Protein AF-A0A7C7R6S4-F1 (afdb_monomer)

Mean predicted aligned error: 15.28 Å

Radius of gyration: 26.2 Å; Cα contacts (8 Å, |Δi|>4): 158; chains: 1; bounding box: 55×68×72 Å

Solvent-accessible surface area (backbone atoms only — not comparable to full-atom values): 14791 Å² total; per-residue (Å²): 141,80,84,77,81,76,76,80,69,80,67,73,74,67,88,36,22,59,56,68,65,43,94,89,64,41,66,62,35,53,67,53,16,46,51,53,32,33,47,76,66,69,71,49,54,74,73,68,38,52,56,69,30,62,51,50,72,96,64,84,35,58,58,56,91,85,36,78,78,65,75,63,71,44,53,89,38,76,90,40,44,70,57,51,55,51,52,52,50,50,50,51,49,43,36,56,72,74,68,58,59,83,74,71,57,82,85,50,59,64,79,79,80,59,73,98,59,69,63,82,75,29,54,66,62,48,52,62,76,34,57,90,78,50,62,50,87,77,57,47,67,73,64,46,67,71,57,52,50,64,68,57,24,47,54,45,27,62,62,32,47,65,63,76,72,46,56,97,86,57,90,67,80,80,72,82,64,64,84,72,73,76,74,76,74,74,75,75,77,94,76,76,84,77,78,83,78,84,93,84,80,78,95,83,78,86,83,84,84,84,80,84,82,79,89,83,88,86,83,91,85,132

Sequence (222 aa):
MSSGNRRRREAAAPQRPVHVCSRCHGPDWWVRSIAGALYLQGKLTPEQAAFFAPRKPAAELYDLRVDPHEVHNVADDPKYAGVEARLLAELDNWRKRVIDDRGVSDDFPVVGVFPPACPPPTVDARVEADAGKCDFNKYGWPAWYPTRTLEEWKKARALWQPYAFRGPAENMPRPSIAHSRRRKRSTPDSLTQAAPTPPGASESNRIRIGVRRQSTRAPDGR

Secondary structure (DSSP, 8-state):
-----------PPP---SS---TTSSTTSHHHHHHHHHHHTT-S-HHHHHTT-SS--S-----TTT-TT--S--TT-GGGHHHHHHHHHHHHHHHHHTS------TTSS-TTTS-SSPPSS-HHHHHHHTTTTS-HHHH-----SS-S-HHHHHHHHHHHHHHHT--TT---PPP-------PPPPPPPS--PPPPPPS---S-------------------

Structure (mmCIF, N/CA/C/O backbone):
data_AF-A0A7C7R6S4-F1
#
_entry.id   AF-A0A7C7R6S4-F1
#
loop_
_atom_site.group_PDB
_atom_site.id
_atom_site.type_symbol
_atom_site.label_atom_id
_atom_site.label_alt_id
_atom_site.label_comp_id
_atom_site.label_asym_id
_atom_site.label_entity_id
_atom_site.label_seq_id
_atom_site.pdbx_PDB_ins_code
_atom_site.Cartn_x
_atom_site.Cartn_y
_atom_site.Cartn_z
_atom_site.occupancy
_atom_site.B_iso_or_equiv
_atom_site.auth_seq_id
_atom_site.auth_comp_id
_atom_site.auth_asym_id
_atom_site.auth_atom_id
_atom_site.pdbx_PDB_model_num
ATOM 1 N N . MET A 1 1 ? 9.017 6.506 47.579 1.00 34.03 1 MET A N 1
ATOM 2 C CA . MET A 1 1 ? 7.811 6.380 46.733 1.00 34.03 1 MET A CA 1
ATOM 3 C C . MET A 1 1 ? 7.885 7.436 45.645 1.00 34.03 1 MET A C 1
ATOM 5 O O . MET A 1 1 ? 7.659 8.599 45.929 1.00 34.03 1 MET A O 1
ATOM 9 N N . SER A 1 2 ? 8.281 7.064 44.431 1.00 27.03 2 SER A N 1
ATOM 10 C CA . SER A 1 2 ? 8.156 7.948 43.271 1.00 27.03 2 SER A CA 1
ATOM 11 C C . SER A 1 2 ? 7.801 7.069 42.081 1.00 27.03 2 SER A C 1
ATOM 13 O O . SER A 1 2 ? 8.665 6.521 41.400 1.00 27.03 2 SER A O 1
ATOM 15 N N . SER A 1 3 ? 6.500 6.814 41.929 1.00 30.47 3 SER A N 1
ATOM 16 C CA . SER A 1 3 ? 5.947 6.109 40.776 1.00 30.47 3 SER A CA 1
ATOM 17 C C . SER A 1 3 ? 6.074 7.028 39.569 1.00 30.47 3 SER A C 1
ATOM 19 O O . SER A 1 3 ? 5.208 7.860 39.304 1.00 30.47 3 SER A O 1
ATOM 21 N N . 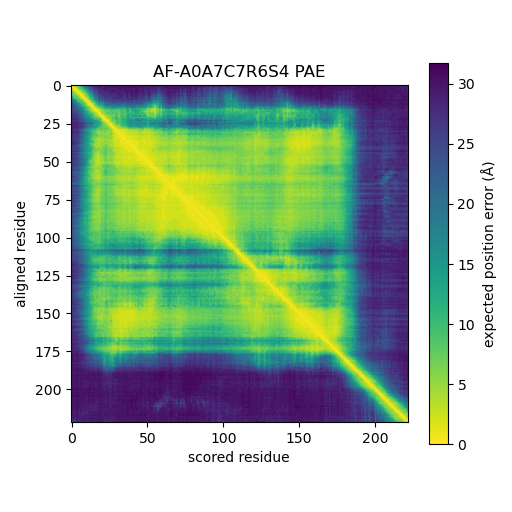GLY A 1 4 ? 7.193 6.899 38.857 1.00 27.58 4 GLY A N 1
ATOM 22 C CA . GLY A 1 4 ? 7.398 7.519 37.557 1.0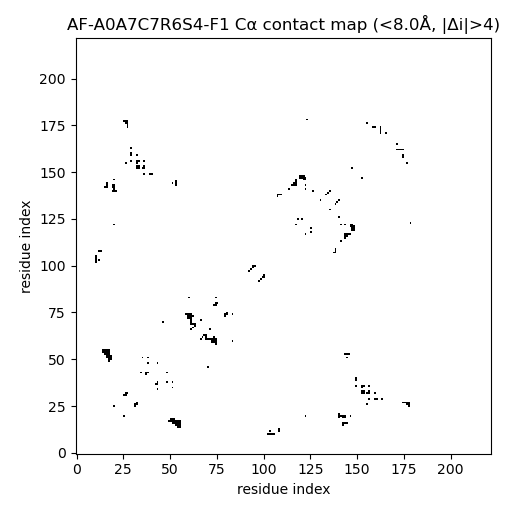0 27.58 4 GLY A CA 1
ATOM 23 C C . GLY A 1 4 ? 6.338 7.008 36.590 1.00 27.58 4 GLY A C 1
ATOM 24 O O . GLY A 1 4 ? 6.419 5.885 36.093 1.00 27.58 4 GLY A O 1
ATOM 25 N N . ASN A 1 5 ? 5.326 7.837 36.362 1.00 29.64 5 ASN A N 1
ATOM 26 C CA . ASN A 1 5 ? 4.225 7.612 35.443 1.00 29.64 5 ASN A CA 1
ATOM 27 C C . ASN A 1 5 ? 4.772 7.588 34.003 1.00 29.64 5 ASN A C 1
ATOM 29 O O . ASN A 1 5 ? 4.749 8.594 33.291 1.00 29.64 5 ASN A O 1
ATOM 33 N N . ARG A 1 6 ? 5.325 6.441 33.581 1.00 30.28 6 ARG A N 1
ATOM 34 C CA . ARG A 1 6 ? 5.639 6.158 32.178 1.00 30.28 6 ARG A CA 1
ATOM 35 C C . ARG A 1 6 ? 4.308 6.050 31.445 1.00 30.28 6 ARG A C 1
ATOM 37 O O . ARG A 1 6 ? 3.742 4.967 31.320 1.00 30.28 6 ARG A O 1
ATOM 44 N N . ARG A 1 7 ? 3.800 7.192 30.973 1.00 30.75 7 ARG A N 1
ATOM 45 C CA . ARG A 1 7 ? 2.746 7.228 29.959 1.00 30.75 7 ARG A CA 1
ATOM 46 C C . ARG A 1 7 ? 3.262 6.401 28.785 1.00 30.75 7 ARG A C 1
ATOM 48 O O . ARG A 1 7 ? 4.138 6.862 28.058 1.00 30.75 7 ARG A O 1
ATOM 55 N N . ARG A 1 8 ? 2.762 5.170 28.642 1.00 33.75 8 ARG A N 1
ATOM 56 C CA . ARG A 1 8 ? 2.868 4.388 27.410 1.00 33.75 8 ARG A CA 1
ATOM 57 C C . ARG A 1 8 ? 2.193 5.227 26.331 1.00 33.75 8 ARG A C 1
ATOM 59 O O . ARG A 1 8 ? 0.974 5.215 26.213 1.00 33.75 8 ARG A O 1
ATOM 66 N N . ARG A 1 9 ? 2.974 6.035 25.619 1.00 31.36 9 ARG A N 1
ATOM 67 C CA . ARG A 1 9 ? 2.542 6.569 24.335 1.00 31.36 9 ARG A CA 1
ATOM 68 C C . ARG A 1 9 ? 2.607 5.379 23.395 1.00 31.36 9 ARG A C 1
ATOM 70 O O . ARG A 1 9 ? 3.660 4.764 23.268 1.00 31.36 9 ARG A O 1
ATOM 77 N N . GLU A 1 10 ? 1.463 4.997 22.849 1.00 31.22 10 GLU A N 1
ATOM 78 C CA . GLU A 1 10 ? 1.396 4.094 21.710 1.00 31.22 10 GLU A CA 1
ATOM 79 C C . GLU A 1 10 ? 2.336 4.665 20.647 1.00 31.22 10 GLU A C 1
ATOM 81 O O . GLU A 1 10 ? 2.091 5.749 20.116 1.00 31.22 10 GLU A O 1
ATOM 86 N N . ALA A 1 11 ? 3.480 4.017 20.432 1.00 31.44 11 ALA A N 1
ATOM 87 C CA . ALA A 1 11 ? 4.385 4.409 19.370 1.00 31.44 11 ALA A CA 1
ATOM 88 C C . ALA A 1 11 ? 3.623 4.185 18.062 1.00 31.44 11 ALA A C 1
ATOM 90 O O . ALA A 1 11 ? 3.394 3.045 17.653 1.00 31.44 11 ALA A O 1
ATOM 91 N N . ALA A 1 12 ? 3.152 5.277 17.457 1.00 35.41 12 ALA A N 1
ATOM 92 C CA . ALA A 1 12 ? 2.559 5.244 16.135 1.00 35.41 12 ALA A CA 1
ATOM 93 C C . ALA A 1 12 ? 3.577 4.577 15.208 1.00 35.41 12 ALA A C 1
ATOM 95 O O . ALA A 1 12 ? 4.710 5.051 15.084 1.00 35.41 12 ALA A O 1
ATOM 96 N N . ALA A 1 13 ? 3.192 3.459 14.588 1.00 39.38 13 ALA A N 1
ATOM 97 C CA . ALA A 1 13 ? 4.003 2.863 13.540 1.00 39.38 13 ALA A CA 1
ATOM 98 C C . ALA A 1 13 ? 4.356 3.976 12.535 1.00 39.38 13 ALA A C 1
ATOM 100 O O . ALA A 1 13 ? 3.482 4.791 12.212 1.00 39.38 13 ALA A O 1
ATOM 101 N N . PRO A 1 14 ? 5.618 4.075 12.076 1.00 48.09 14 PRO A N 1
ATOM 102 C CA . PRO A 1 14 ? 6.015 5.154 11.181 1.00 48.09 14 PRO A CA 1
ATOM 103 C C . PRO A 1 14 ? 5.061 5.198 9.985 1.00 48.09 14 PRO A C 1
ATOM 105 O O . PRO A 1 14 ? 4.643 4.147 9.496 1.00 48.09 14 PRO A O 1
ATOM 108 N N . GLN A 1 15 ? 4.696 6.403 9.533 1.00 51.69 15 GLN A N 1
ATOM 109 C CA . GLN A 1 15 ? 3.836 6.586 8.362 1.00 51.69 15 GLN A CA 1
ATOM 110 C C . GLN A 1 15 ? 4.513 5.908 7.168 1.00 51.69 15 GLN A C 1
ATOM 112 O O . GLN A 1 15 ? 5.504 6.404 6.634 1.00 51.69 15 GLN A O 1
ATOM 117 N N . ARG A 1 16 ? 4.025 4.725 6.800 1.00 57.38 16 ARG A N 1
ATOM 118 C CA . ARG A 1 16 ? 4.570 3.916 5.711 1.00 57.38 16 ARG A CA 1
ATOM 119 C C . ARG A 1 16 ? 3.625 3.992 4.518 1.00 57.38 16 ARG A C 1
ATOM 121 O O . ARG A 1 16 ? 2.412 4.081 4.721 1.00 57.38 16 ARG A O 1
ATOM 128 N N . PRO A 1 17 ? 4.153 3.950 3.286 1.00 57.75 17 PRO A N 1
ATOM 129 C CA . PRO A 1 17 ? 3.314 3.781 2.113 1.00 57.75 17 PRO A CA 1
ATOM 130 C C . PRO A 1 17 ? 2.535 2.478 2.236 1.00 57.75 17 PRO A C 1
ATOM 132 O O . PRO A 1 17 ? 3.027 1.516 2.834 1.00 57.75 17 PRO A O 1
ATOM 135 N N . VAL A 1 18 ? 1.345 2.446 1.633 1.00 60.59 18 VAL A N 1
ATOM 136 C CA . VAL A 1 18 ? 0.502 1.238 1.575 1.00 60.59 18 VAL A CA 1
ATOM 137 C C . VAL A 1 18 ? 1.314 0.056 1.048 1.00 60.59 18 VAL A C 1
ATOM 139 O O . VAL A 1 18 ? 1.256 -1.048 1.585 1.00 60.59 18 VAL A O 1
ATOM 142 N N . HIS A 1 19 ? 2.165 0.319 0.057 1.00 64.38 19 HIS A N 1
ATOM 143 C CA . HIS A 1 19 ? 3.083 -0.661 -0.486 1.00 64.38 19 HIS A CA 1
ATOM 144 C C . HIS A 1 19 ? 4.550 -0.275 -0.255 1.00 64.38 19 HIS A C 1
ATOM 146 O O . HIS A 1 19 ? 5.075 0.675 -0.843 1.00 64.38 19 HIS A O 1
ATOM 152 N N . VAL A 1 20 ? 5.274 -1.099 0.502 1.00 60.81 20 VAL A N 1
ATOM 153 C CA . VAL A 1 20 ? 6.724 -0.957 0.708 1.00 60.81 20 VAL A CA 1
ATOM 154 C C . VAL A 1 20 ? 7.486 -1.724 -0.371 1.00 60.81 20 VAL A C 1
ATOM 156 O O . VAL A 1 20 ? 7.182 -2.875 -0.680 1.00 60.81 20 VAL A O 1
ATOM 159 N N . CYS A 1 21 ? 8.507 -1.104 -0.966 1.00 55.31 21 CYS A N 1
ATOM 160 C CA . CYS A 1 21 ? 9.425 -1.832 -1.835 1.00 55.31 21 CYS A CA 1
ATOM 161 C C . CYS A 1 21 ? 10.252 -2.816 -1.004 1.00 55.31 21 CYS A C 1
ATOM 163 O O . CYS A 1 21 ? 11.061 -2.391 -0.186 1.00 55.31 21 CYS A O 1
ATOM 165 N N . SER A 1 22 ? 10.066 -4.117 -1.223 1.00 58.59 22 SER A N 1
ATOM 166 C CA . SER A 1 22 ? 10.938 -5.150 -0.667 1.00 58.59 22 SER A CA 1
ATOM 167 C C . SER A 1 22 ? 11.701 -5.868 -1.778 1.00 58.59 22 SER A C 1
ATOM 169 O O . SER A 1 22 ? 11.282 -5.876 -2.940 1.00 58.59 22 SER A O 1
ATOM 171 N N . ARG A 1 23 ? 12.798 -6.530 -1.397 1.00 49.28 23 ARG A N 1
ATOM 172 C CA . ARG A 1 23 ? 13.663 -7.327 -2.283 1.00 49.28 23 ARG A CA 1
ATOM 173 C C . ARG A 1 23 ? 12.904 -8.404 -3.081 1.00 49.28 23 ARG A C 1
ATOM 175 O O . ARG A 1 23 ? 13.355 -8.786 -4.153 1.00 49.28 23 ARG A O 1
ATOM 182 N N . CYS A 1 24 ? 11.758 -8.878 -2.588 1.00 43.81 24 CYS A N 1
ATOM 183 C CA . CYS A 1 24 ? 10.947 -9.924 -3.227 1.00 43.81 24 CYS A CA 1
ATOM 184 C C . CYS A 1 24 ? 9.865 -9.379 -4.174 1.00 43.81 24 CYS A C 1
ATOM 186 O O . CYS A 1 24 ? 9.334 -10.125 -4.992 1.00 43.81 24 CYS A O 1
ATOM 188 N N . HIS A 1 25 ? 9.544 -8.087 -4.079 1.00 50.41 25 HIS A N 1
ATOM 189 C CA . HIS A 1 25 ? 8.447 -7.454 -4.816 1.00 50.41 25 HIS A CA 1
ATOM 190 C C . HIS A 1 25 ? 8.932 -6.323 -5.725 1.00 50.41 25 HIS A C 1
ATOM 192 O O . HIS A 1 25 ? 8.167 -5.414 -6.030 1.00 50.41 25 HIS A O 1
ATOM 198 N N . GLY A 1 26 ? 10.204 -6.345 -6.133 1.00 57.59 26 GLY A N 1
ATOM 199 C CA . GLY A 1 26 ? 10.832 -5.349 -7.001 1.00 57.59 26 GLY A CA 1
ATOM 200 C C . GLY A 1 26 ? 10.235 -5.275 -8.420 1.00 57.59 26 GLY A C 1
ATOM 201 O O . GLY A 1 26 ? 9.133 -5.763 -8.679 1.00 57.59 26 GLY A O 1
ATOM 202 N N . PRO A 1 27 ? 10.943 -4.665 -9.382 1.00 55.66 27 PRO A N 1
ATOM 203 C CA . PRO A 1 27 ? 10.471 -4.549 -10.761 1.00 55.66 27 PRO A CA 1
ATOM 204 C C . PRO A 1 27 ? 10.350 -5.909 -11.458 1.00 55.66 27 PRO A C 1
ATOM 206 O O . PRO A 1 27 ? 9.868 -5.971 -12.578 1.00 55.66 27 PRO A O 1
ATOM 209 N N . ASP A 1 28 ? 10.761 -7.002 -10.816 1.00 58.19 28 ASP A N 1
ATOM 210 C CA . ASP A 1 28 ? 10.551 -8.354 -11.314 1.00 58.19 28 ASP A CA 1
ATOM 211 C C . ASP A 1 28 ? 9.085 -8.801 -11.234 1.00 58.19 28 ASP A C 1
ATOM 213 O O . ASP A 1 28 ? 8.715 -9.867 -11.722 1.00 58.19 28 ASP A O 1
ATOM 217 N N . TRP A 1 29 ? 8.215 -8.026 -10.593 1.00 71.31 29 TRP A N 1
ATOM 218 C CA . TRP A 1 29 ? 6.787 -8.285 -10.627 1.00 71.31 29 TRP A CA 1
ATOM 219 C C . TRP A 1 29 ? 6.137 -7.456 -11.737 1.00 71.31 29 TRP A C 1
ATOM 221 O O . TRP A 1 29 ? 5.949 -6.250 -11.601 1.00 71.31 29 TRP A O 1
ATOM 231 N N . TRP A 1 30 ? 5.791 -8.117 -12.845 1.00 73.19 30 TRP A N 1
ATOM 232 C CA . TRP A 1 30 ? 5.242 -7.489 -14.054 1.00 73.19 30 TRP A CA 1
ATOM 233 C C . TRP A 1 30 ? 4.031 -6.587 -13.788 1.00 73.19 30 TRP A C 1
ATOM 235 O O . TRP A 1 30 ? 3.946 -5.491 -14.343 1.00 73.19 30 TRP A O 1
ATOM 245 N N . VAL A 1 31 ? 3.136 -7.002 -12.884 1.00 81.62 31 VAL A N 1
ATOM 246 C CA . VAL A 1 31 ? 1.974 -6.203 -12.466 1.00 81.62 31 VAL A CA 1
ATOM 247 C C . VAL A 1 31 ? 2.430 -4.873 -11.870 1.00 81.62 31 VAL A C 1
ATOM 249 O O . VAL A 1 31 ? 1.868 -3.837 -12.207 1.00 81.62 31 VAL A O 1
ATOM 252 N N . ARG A 1 32 ? 3.502 -4.863 -11.067 1.00 78.06 32 ARG A N 1
ATOM 253 C CA . ARG A 1 32 ? 4.072 -3.635 -10.493 1.00 78.06 32 ARG A CA 1
ATOM 254 C C . ARG A 1 32 ? 4.612 -2.702 -11.559 1.00 78.06 32 ARG A C 1
ATOM 256 O O . ARG A 1 32 ? 4.409 -1.498 -11.460 1.00 78.06 32 ARG A O 1
ATOM 263 N N . SER A 1 33 ? 5.294 -3.246 -12.565 1.00 80.81 33 SER A N 1
ATOM 264 C CA . SER A 1 33 ? 5.840 -2.450 -13.664 1.00 80.81 33 SER A CA 1
ATOM 265 C C . SER A 1 33 ? 4.745 -1.778 -14.477 1.00 80.81 33 SER A C 1
ATOM 267 O O . SER A 1 33 ? 4.858 -0.601 -14.814 1.00 80.81 33 SER A O 1
ATOM 269 N N . ILE A 1 34 ? 3.663 -2.505 -14.754 1.00 84.06 34 ILE A N 1
ATOM 270 C CA . ILE A 1 34 ? 2.514 -1.967 -15.478 1.00 84.06 34 ILE A CA 1
ATOM 271 C C . ILE A 1 34 ? 1.766 -0.952 -14.611 1.00 84.06 34 ILE A C 1
ATOM 273 O O . ILE A 1 34 ? 1.605 0.197 -15.020 1.00 84.06 34 ILE A O 1
ATOM 277 N N . ALA A 1 35 ? 1.341 -1.351 -13.415 1.00 86.75 35 ALA A N 1
ATOM 278 C CA . ALA A 1 35 ? 0.503 -0.534 -12.549 1.00 86.75 35 ALA A CA 1
ATOM 279 C C . ALA A 1 35 ? 1.251 0.694 -12.001 1.00 86.75 35 ALA A C 1
ATOM 281 O O . ALA A 1 35 ? 0.689 1.781 -11.987 1.00 86.75 35 ALA A O 1
ATOM 282 N N . GLY A 1 36 ? 2.544 0.582 -11.676 1.00 86.56 36 GLY A N 1
ATOM 283 C CA . GLY A 1 36 ? 3.377 1.727 -11.293 1.00 86.56 36 GLY A CA 1
ATOM 284 C C . GLY A 1 36 ? 3.532 2.754 -12.420 1.00 86.56 36 GLY A C 1
ATOM 285 O O . GLY A 1 36 ? 3.432 3.956 -12.177 1.00 86.56 36 GLY A O 1
ATOM 286 N N . ALA A 1 37 ? 3.693 2.300 -13.670 1.00 88.31 37 ALA A N 1
ATOM 287 C CA . ALA A 1 37 ? 3.717 3.195 -14.827 1.00 88.31 37 ALA A CA 1
ATOM 288 C C . ALA A 1 37 ? 2.363 3.888 -15.052 1.00 88.31 37 ALA A C 1
ATOM 290 O O . ALA A 1 37 ? 2.342 5.061 -15.417 1.00 88.31 37 ALA A O 1
ATOM 291 N N . LEU A 1 38 ? 1.246 3.173 -14.868 1.00 90.50 38 LEU A N 1
ATOM 292 C CA . LEU A 1 38 ? -0.105 3.726 -15.012 1.00 90.50 38 LEU A CA 1
ATOM 293 C C . LEU A 1 38 ? -0.453 4.705 -13.885 1.00 90.50 38 LEU A C 1
ATOM 295 O O . LEU A 1 38 ? -1.050 5.741 -14.165 1.00 90.50 38 LEU A O 1
ATOM 299 N N . TYR A 1 39 ? -0.032 4.415 -12.652 1.00 90.75 39 TYR A N 1
ATOM 300 C CA . TYR A 1 39 ? -0.210 5.294 -11.499 1.00 90.75 39 TYR A CA 1
ATOM 301 C C . TYR A 1 39 ? 0.458 6.650 -11.734 1.00 90.75 39 TYR A C 1
ATOM 303 O O . TYR A 1 39 ? -0.195 7.684 -11.657 1.00 90.75 39 TYR A O 1
ATOM 311 N N . LEU A 1 40 ? 1.736 6.650 -12.132 1.00 89.31 40 LEU A N 1
ATOM 312 C CA . LEU A 1 40 ? 2.464 7.887 -12.435 1.00 89.31 40 LEU A CA 1
ATOM 313 C C . LEU A 1 40 ? 1.941 8.623 -13.679 1.00 89.31 40 LEU A C 1
ATOM 315 O O . LEU A 1 40 ? 2.250 9.794 -13.866 1.00 89.31 40 LEU A O 1
ATOM 319 N N . GLN A 1 41 ? 1.169 7.949 -14.534 1.00 90.81 41 GLN A N 1
ATOM 320 C CA . GLN A 1 41 ? 0.470 8.565 -15.666 1.00 90.81 41 GLN A CA 1
ATOM 321 C C . GLN A 1 41 ? -0.932 9.075 -15.304 1.00 90.81 41 GLN A C 1
ATOM 323 O O . GLN A 1 41 ? -1.590 9.632 -16.177 1.00 90.81 41 GLN A O 1
ATOM 328 N N . GLY A 1 42 ? -1.419 8.844 -14.079 1.00 92.56 42 GLY A N 1
ATOM 329 C CA . GLY A 1 42 ? -2.784 9.197 -13.676 1.00 92.56 42 GLY A CA 1
ATOM 330 C C . GLY A 1 42 ? -3.872 8.387 -14.390 1.00 92.56 42 GLY A C 1
ATOM 331 O O . GLY A 1 42 ? -4.982 8.874 -14.558 1.00 92.56 42 GLY A O 1
ATOM 332 N N . LYS A 1 43 ? -3.557 7.171 -14.859 1.00 93.62 43 LYS A N 1
ATOM 333 C CA . LYS A 1 43 ? -4.475 6.321 -15.648 1.00 93.62 43 LYS A CA 1
ATOM 334 C C . LYS A 1 43 ? -5.216 5.260 -14.832 1.00 93.62 43 LYS A C 1
ATOM 336 O O . LYS A 1 43 ? -5.975 4.486 -15.407 1.00 93.62 43 LYS A O 1
ATOM 341 N N . LEU A 1 44 ? -4.936 5.161 -13.535 1.00 92.50 44 LEU A N 1
ATOM 342 C CA . LEU A 1 44 ? -5.610 4.225 -12.637 1.00 92.50 44 LEU A CA 1
ATOM 343 C C . LEU A 1 44 ? -6.890 4.849 -12.085 1.00 92.50 44 LEU A C 1
ATOM 345 O O . LEU A 1 44 ? -6.947 6.064 -11.894 1.00 92.50 44 LEU A O 1
ATOM 349 N N . THR A 1 45 ? -7.888 4.016 -11.791 1.00 92.56 45 THR A N 1
ATOM 350 C CA . THR A 1 45 ? -9.045 4.474 -11.010 1.00 92.56 45 THR A CA 1
ATOM 351 C C . THR A 1 45 ? -8.602 4.838 -9.586 1.00 92.56 45 THR A C 1
ATOM 353 O O . THR A 1 45 ? -7.557 4.348 -9.138 1.00 92.56 45 THR A O 1
ATOM 356 N N . PRO A 1 46 ? -9.353 5.676 -8.849 1.00 90.19 46 PRO A N 1
ATOM 357 C CA . PRO A 1 46 ? -9.022 6.015 -7.464 1.00 90.19 46 PRO A CA 1
ATOM 358 C C . PRO A 1 46 ? -8.787 4.782 -6.578 1.00 90.19 46 PRO A C 1
ATOM 360 O O . PRO A 1 46 ? -7.835 4.746 -5.800 1.00 90.19 46 PRO A O 1
ATOM 363 N N . GLU A 1 47 ? -9.582 3.731 -6.771 1.00 90.00 47 GLU A N 1
ATOM 364 C CA . GLU A 1 47 ? -9.504 2.466 -6.035 1.00 90.00 47 GLU A CA 1
ATOM 365 C C . GLU A 1 47 ? -8.199 1.718 -6.349 1.00 90.00 47 GLU A C 1
ATOM 367 O O . GLU A 1 47 ? -7.497 1.250 -5.455 1.00 90.00 47 GLU A O 1
ATOM 372 N N . GLN A 1 48 ? -7.811 1.659 -7.626 1.00 89.81 48 GLN A N 1
ATOM 373 C CA . GLN A 1 48 ? -6.542 1.060 -8.054 1.00 89.81 48 GLN A CA 1
ATOM 374 C C . GLN A 1 48 ? -5.329 1.889 -7.604 1.00 89.81 48 GLN A C 1
ATOM 376 O O . GLN A 1 48 ? -4.256 1.347 -7.330 1.00 89.81 48 GLN A O 1
ATOM 381 N N . ALA A 1 49 ? -5.487 3.211 -7.550 1.00 89.44 49 ALA A N 1
ATOM 382 C CA . ALA A 1 49 ? -4.455 4.150 -7.139 1.00 89.44 49 ALA A CA 1
ATOM 383 C C . ALA A 1 49 ? -4.201 4.119 -5.624 1.00 89.44 49 ALA A C 1
ATOM 385 O O . ALA A 1 49 ? -3.067 4.364 -5.209 1.00 89.44 49 ALA A O 1
ATOM 386 N N . ALA A 1 50 ? -5.202 3.764 -4.808 1.00 86.62 50 ALA A N 1
ATOM 387 C CA . ALA A 1 50 ? -5.083 3.675 -3.350 1.00 86.62 50 ALA A CA 1
ATOM 388 C C . ALA A 1 50 ? -3.930 2.756 -2.902 1.00 86.62 50 ALA A C 1
ATOM 390 O O . ALA A 1 50 ? -3.196 3.076 -1.968 1.00 86.62 50 ALA A O 1
ATOM 391 N N . PHE A 1 51 ? -3.677 1.672 -3.641 1.00 83.38 51 PHE A N 1
ATOM 392 C CA . PHE A 1 51 ? -2.546 0.767 -3.406 1.00 83.38 51 PHE A CA 1
ATOM 393 C C . PHE A 1 51 ? -1.167 1.454 -3.487 1.00 83.38 51 PHE A C 1
ATOM 395 O O . PHE A 1 51 ? -0.199 1.029 -2.853 1.00 83.38 51 PHE A O 1
ATOM 402 N N . PHE A 1 52 ? -1.064 2.523 -4.276 1.00 84.06 52 PHE A N 1
ATOM 403 C CA . PHE A 1 52 ? 0.155 3.300 -4.493 1.00 84.06 52 PHE A CA 1
ATOM 404 C C . PHE A 1 52 ? 0.224 4.565 -3.633 1.00 84.06 52 PHE A C 1
ATOM 406 O O . PHE A 1 52 ? 1.158 5.358 -3.790 1.00 84.06 52 PHE A O 1
ATOM 413 N N . ALA A 1 53 ? -0.732 4.758 -2.720 1.00 83.00 53 ALA A N 1
ATOM 414 C CA . ALA A 1 53 ? -0.741 5.912 -1.843 1.00 83.00 53 ALA A CA 1
ATOM 415 C C . ALA A 1 53 ? 0.569 5.987 -1.029 1.00 83.00 53 ALA A C 1
ATOM 417 O O . ALA A 1 53 ? 1.042 4.979 -0.483 1.00 83.00 53 ALA A O 1
ATOM 418 N N . PRO A 1 54 ? 1.166 7.189 -0.907 1.00 76.38 54 PRO A N 1
ATOM 419 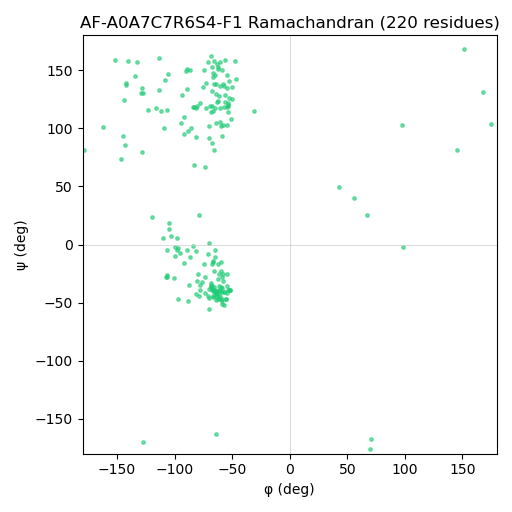C CA . PRO A 1 54 ? 2.442 7.372 -0.220 1.00 76.38 54 PRO A CA 1
ATOM 420 C C . PRO A 1 54 ? 2.346 7.099 1.284 1.00 76.38 54 PRO A C 1
ATOM 422 O O . PRO A 1 54 ? 3.374 6.964 1.944 1.00 76.38 54 PRO A O 1
ATOM 425 N N . ARG A 1 55 ? 1.128 7.039 1.836 1.00 78.69 55 ARG A N 1
ATOM 426 C CA . ARG A 1 55 ? 0.859 6.766 3.246 1.00 78.69 55 ARG A CA 1
ATOM 427 C C . ARG A 1 55 ? -0.383 5.903 3.374 1.00 78.69 55 ARG A C 1
ATOM 429 O O . ARG A 1 55 ? -1.376 6.157 2.697 1.00 78.69 55 ARG A O 1
ATOM 436 N N . LYS A 1 56 ? -0.306 4.909 4.251 1.00 81.75 56 LYS A N 1
ATOM 437 C CA . LYS A 1 56 ? -1.459 4.130 4.685 1.00 81.75 56 LYS A CA 1
ATOM 438 C C . LYS A 1 56 ? -2.339 4.978 5.625 1.00 81.75 56 LYS A C 1
ATOM 440 O O . LYS A 1 56 ? -1.766 5.700 6.450 1.00 81.75 56 LYS A O 1
ATOM 445 N N . PRO A 1 57 ? -3.681 4.926 5.517 1.00 86.94 57 PRO A N 1
ATOM 446 C CA . PRO A 1 57 ? -4.563 5.541 6.508 1.00 86.94 57 PRO A CA 1
ATOM 447 C C . PRO A 1 57 ? -4.343 4.934 7.902 1.00 86.94 57 PRO A C 1
ATOM 449 O O . PRO A 1 57 ? -3.828 3.822 8.035 1.00 86.94 57 PRO A O 1
ATOM 452 N N . ALA A 1 58 ? -4.710 5.681 8.947 1.00 87.31 58 ALA A N 1
ATOM 453 C CA . ALA A 1 58 ? -4.516 5.247 10.332 1.00 87.31 58 ALA A CA 1
ATOM 454 C C . ALA A 1 58 ? -5.379 4.023 10.685 1.00 87.31 58 ALA A C 1
ATOM 456 O O . ALA A 1 58 ? -4.912 3.131 11.393 1.00 87.31 58 ALA A O 1
ATOM 457 N N . ALA A 1 59 ? -6.598 3.973 10.146 1.00 89.00 59 ALA A N 1
ATOM 458 C CA . ALA A 1 59 ? -7.528 2.865 10.278 1.00 89.00 59 ALA A CA 1
ATOM 459 C C . ALA A 1 59 ? -8.144 2.516 8.912 1.00 89.00 59 ALA A C 1
ATOM 461 O O . ALA A 1 59 ? -8.367 3.383 8.063 1.00 89.00 59 ALA A O 1
ATOM 462 N N . GLU A 1 60 ? -8.394 1.224 8.708 1.00 92.31 60 GLU A N 1
ATOM 463 C CA . GLU A 1 60 ? -9.126 0.677 7.566 1.00 92.31 60 GLU A CA 1
ATOM 464 C C . GLU A 1 60 ? -10.302 -0.124 8.117 1.00 92.31 60 GLU A C 1
ATOM 466 O O . GLU A 1 60 ? -10.104 -1.109 8.832 1.00 92.31 60 GLU A O 1
ATOM 471 N N . LEU A 1 61 ? -11.519 0.328 7.822 1.00 95.44 61 LEU A N 1
ATOM 472 C CA . LEU A 1 61 ? -12.756 -0.316 8.238 1.00 95.44 61 LEU A CA 1
ATOM 473 C C . LEU A 1 61 ? -13.634 -0.520 7.008 1.00 95.44 61 LEU A C 1
ATOM 475 O O . LEU A 1 61 ? -13.868 0.423 6.259 1.00 95.44 61 LEU A O 1
ATOM 479 N N . TYR A 1 62 ? -14.138 -1.738 6.825 1.00 96.44 62 TYR A N 1
ATOM 480 C CA . TYR A 1 62 ? -14.964 -2.115 5.679 1.00 96.44 62 TYR A CA 1
ATOM 481 C C . TYR A 1 62 ? -16.254 -2.778 6.160 1.00 96.44 62 TYR A C 1
ATOM 483 O O . TYR A 1 62 ? -16.231 -3.648 7.035 1.00 96.44 62 TYR A O 1
ATOM 491 N N . ASP A 1 63 ? -17.392 -2.386 5.586 1.00 96.81 63 ASP A N 1
ATOM 492 C CA . ASP A 1 63 ? -18.662 -3.074 5.819 1.00 96.81 63 ASP A CA 1
ATOM 493 C C . ASP A 1 63 ? -18.867 -4.156 4.755 1.00 96.81 63 ASP A C 1
ATOM 495 O O . ASP A 1 63 ? -19.406 -3.905 3.679 1.00 96.81 63 ASP A O 1
ATOM 499 N N . LEU A 1 64 ? -18.479 -5.386 5.094 1.00 96.25 64 LEU A N 1
ATOM 500 C CA . LEU A 1 64 ? -18.521 -6.545 4.194 1.00 96.25 64 LEU A CA 1
ATOM 501 C C . LEU A 1 64 ? -19.922 -6.894 3.664 1.00 96.25 64 LEU A C 1
ATOM 503 O O . LEU A 1 64 ? -20.045 -7.672 2.721 1.00 96.25 64 LEU A O 1
ATOM 507 N N . ARG A 1 65 ? -20.993 -6.358 4.267 1.00 96.94 65 ARG A N 1
ATOM 508 C CA . ARG A 1 65 ? -22.371 -6.594 3.800 1.00 96.94 65 ARG A CA 1
ATOM 509 C C . ARG A 1 65 ? -22.691 -5.786 2.550 1.00 96.94 65 ARG A C 1
ATOM 511 O O . ARG A 1 65 ? -23.499 -6.227 1.739 1.00 96.94 65 ARG A O 1
ATOM 518 N N . VAL A 1 66 ? -22.098 -4.600 2.433 1.00 96.19 66 VAL A N 1
ATOM 519 C CA . VAL A 1 66 ? -22.311 -3.671 1.313 1.00 96.19 66 VAL A CA 1
ATOM 520 C C . VAL A 1 66 ? -21.106 -3.620 0.380 1.00 96.19 66 VAL A C 1
ATOM 522 O O . VAL A 1 66 ? -21.279 -3.392 -0.812 1.00 96.19 66 VAL A O 1
ATOM 525 N N . ASP A 1 67 ? -19.912 -3.891 0.905 1.00 96.25 67 ASP A N 1
ATOM 526 C CA . ASP A 1 67 ? -18.654 -3.935 0.172 1.00 96.25 67 ASP A CA 1
ATOM 527 C C . ASP A 1 67 ? -17.905 -5.252 0.451 1.00 96.25 67 ASP A C 1
ATOM 529 O O . ASP A 1 67 ? -16.969 -5.297 1.255 1.00 96.25 67 ASP A O 1
ATOM 533 N N . PRO A 1 68 ? -18.303 -6.355 -0.211 1.00 96.31 68 PRO A N 1
ATOM 534 C CA . PRO A 1 68 ? -17.655 -7.656 -0.045 1.00 96.31 68 PRO A CA 1
ATOM 535 C C . PRO A 1 68 ? -16.196 -7.702 -0.520 1.00 96.31 68 PRO A C 1
ATOM 537 O O . PRO A 1 68 ? -15.525 -8.714 -0.315 1.00 96.31 68 PRO A O 1
ATOM 540 N N . HIS A 1 69 ? -15.726 -6.665 -1.219 1.00 94.44 69 HIS A N 1
ATOM 541 C CA . HIS A 1 69 ? -14.398 -6.605 -1.826 1.00 94.44 69 HIS A CA 1
ATOM 542 C C . HIS A 1 69 ? -13.459 -5.605 -1.140 1.00 94.44 69 HIS A C 1
ATOM 544 O O . HIS A 1 69 ? -12.341 -5.431 -1.620 1.00 94.44 69 HIS A O 1
ATOM 550 N N . GLU A 1 70 ? -13.885 -4.990 -0.031 1.00 94.56 70 GLU A N 1
ATOM 551 C CA . GLU A 1 70 ? -13.050 -4.126 0.819 1.00 94.56 70 GLU A CA 1
ATOM 552 C C . GLU A 1 70 ? -12.394 -2.968 0.043 1.00 94.56 70 GLU A C 1
ATOM 554 O O . GLU A 1 70 ? -11.226 -2.620 0.228 1.00 94.56 70 GLU A O 1
ATOM 559 N N . VAL A 1 71 ? -13.154 -2.371 -0.872 1.00 92.88 71 VAL A N 1
ATOM 560 C CA . VAL A 1 71 ? -12.712 -1.273 -1.734 1.00 92.88 71 VAL A CA 1
ATOM 561 C C . VAL A 1 71 ? -12.915 0.086 -1.058 1.00 92.88 71 VAL A C 1
ATOM 563 O O . VAL A 1 71 ? -12.109 1.002 -1.239 1.00 92.88 71 VAL A O 1
ATOM 566 N N . HIS A 1 72 ? -13.973 0.235 -0.263 1.00 92.75 72 HIS A N 1
ATOM 567 C CA . HIS A 1 72 ? -14.419 1.504 0.302 1.00 92.75 72 HIS A CA 1
ATOM 568 C C . HIS A 1 72 ? -14.161 1.562 1.809 1.00 92.75 72 HIS A C 1
ATOM 570 O O . HIS A 1 72 ? -14.932 1.040 2.612 1.00 92.75 72 HIS A O 1
ATOM 576 N N . ASN A 1 73 ? -13.078 2.240 2.198 1.00 93.75 73 ASN A N 1
ATOM 577 C CA . ASN A 1 73 ? -12.761 2.462 3.607 1.00 93.75 73 ASN A CA 1
ATOM 578 C C . ASN A 1 73 ? -13.772 3.436 4.241 1.00 93.75 73 ASN A C 1
ATOM 580 O O . ASN A 1 73 ? -13.866 4.589 3.821 1.00 93.75 73 ASN A O 1
ATOM 584 N N . VAL A 1 74 ? -14.497 2.976 5.261 1.00 95.56 74 VAL A N 1
ATOM 585 C CA . VAL A 1 74 ? -15.506 3.741 6.012 1.00 95.56 74 VAL A CA 1
ATOM 586 C C . VAL A 1 74 ? -15.024 4.172 7.403 1.00 95.56 74 VAL A C 1
ATOM 588 O O . VAL A 1 74 ? -15.838 4.577 8.226 1.00 95.56 74 VAL A O 1
ATOM 591 N N . ALA A 1 75 ? -13.721 4.085 7.692 1.00 93.94 75 ALA A N 1
ATOM 592 C CA . ALA A 1 75 ? -13.174 4.439 9.006 1.00 93.94 75 ALA A CA 1
ATOM 593 C C . ALA A 1 75 ? -13.461 5.898 9.409 1.00 93.94 75 ALA A C 1
ATOM 595 O O . ALA A 1 75 ? -13.787 6.166 10.556 1.00 93.94 75 ALA A O 1
ATOM 596 N N . ASP A 1 76 ? -13.426 6.834 8.457 1.00 93.56 76 ASP A N 1
ATOM 597 C CA . ASP A 1 76 ? -13.687 8.253 8.736 1.00 93.56 76 ASP A CA 1
ATOM 598 C C . ASP A 1 76 ? -15.193 8.609 8.751 1.00 93.56 76 ASP A C 1
ATOM 600 O O . ASP A 1 76 ? -15.557 9.766 8.976 1.00 93.56 76 ASP A O 1
ATOM 604 N N . ASP A 1 77 ? -16.090 7.645 8.498 1.00 96.12 77 ASP A N 1
ATOM 605 C CA . ASP A 1 77 ? -17.536 7.883 8.500 1.00 96.12 77 ASP A CA 1
ATOM 606 C C . ASP A 1 77 ? -18.091 7.818 9.942 1.00 96.12 77 ASP A C 1
ATOM 608 O O . ASP A 1 77 ? -18.063 6.757 10.581 1.00 96.12 77 ASP A O 1
ATOM 612 N N . PRO A 1 78 ? -18.670 8.919 10.470 1.00 96.56 78 PRO A N 1
ATOM 613 C CA . PRO A 1 78 ? -19.176 8.981 11.841 1.00 96.56 78 PRO A CA 1
ATOM 614 C C . PRO A 1 78 ? -20.264 7.943 12.142 1.00 96.56 78 PRO A C 1
ATOM 616 O O . PRO A 1 78 ? -20.450 7.573 13.303 1.00 96.56 78 PRO A O 1
ATOM 619 N N . LYS A 1 79 ? -20.962 7.426 11.121 1.00 97.06 79 LYS A N 1
ATOM 620 C CA . LYS A 1 79 ? -21.927 6.329 11.267 1.00 97.06 79 LYS A CA 1
ATOM 621 C C . LYS A 1 79 ? -21.287 5.068 11.858 1.00 97.06 79 LYS A C 1
ATOM 623 O O . LYS A 1 79 ? -21.964 4.321 12.566 1.00 97.06 79 LYS A O 1
ATOM 628 N N . TYR A 1 80 ? -20.005 4.826 11.581 1.00 97.06 80 TYR A N 1
ATOM 629 C CA . TYR A 1 80 ? -19.286 3.628 12.015 1.00 97.06 80 TYR A CA 1
ATOM 630 C C . TYR A 1 80 ? -18.405 3.846 13.250 1.00 97.06 80 TYR A C 1
ATOM 632 O O . TYR A 1 80 ? -17.884 2.865 13.779 1.00 97.06 80 TYR A O 1
ATOM 640 N N . ALA A 1 81 ? -18.316 5.067 13.789 1.00 95.12 81 ALA A N 1
ATOM 641 C CA . ALA A 1 81 ? -17.436 5.400 14.916 1.00 95.12 81 ALA A CA 1
ATOM 642 C C . ALA A 1 81 ? -17.625 4.483 16.144 1.00 95.12 81 ALA A C 1
ATOM 644 O O . ALA A 1 81 ? -16.662 4.062 16.784 1.00 95.12 81 ALA A O 1
ATOM 645 N N . GLY A 1 82 ? -18.872 4.111 16.460 1.00 96.88 82 GLY A N 1
ATOM 646 C CA . GLY A 1 82 ? -19.155 3.178 17.557 1.00 96.88 82 GLY A CA 1
ATOM 647 C C . GLY A 1 82 ? -18.667 1.748 17.285 1.00 96.88 82 GLY A C 1
ATOM 648 O O . GLY A 1 82 ? -18.204 1.062 18.197 1.00 96.88 82 GLY A O 1
ATOM 649 N N . VAL A 1 83 ? -18.746 1.296 16.030 1.00 96.50 83 VAL A N 1
ATOM 650 C CA . VAL A 1 83 ? -18.253 -0.024 15.608 1.00 96.50 83 VAL A CA 1
ATOM 651 C C . VAL A 1 83 ? -16.729 -0.042 15.615 1.00 96.50 83 VAL A C 1
ATOM 653 O O . VAL A 1 83 ? -16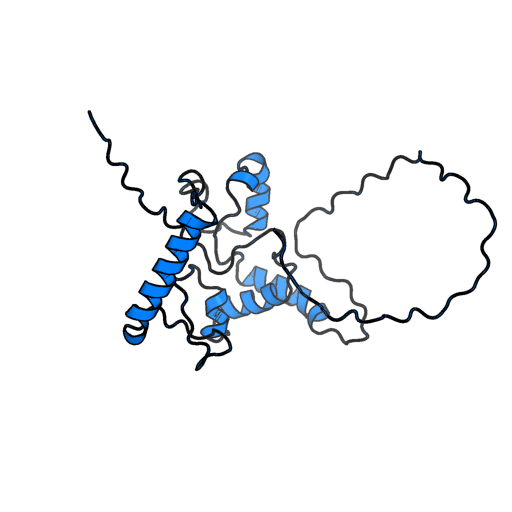.143 -0.984 16.148 1.00 96.50 83 VAL A O 1
ATOM 656 N N . GLU A 1 84 ? -16.099 1.006 15.085 1.00 95.50 84 GLU A N 1
ATOM 657 C CA . GLU A 1 84 ? -14.648 1.173 15.080 1.00 95.50 84 GLU A CA 1
ATOM 658 C C . GLU A 1 84 ? -14.083 1.137 16.503 1.00 95.50 84 GLU A C 1
ATOM 660 O O . GLU A 1 84 ? -13.224 0.308 16.803 1.00 95.50 84 GLU A O 1
ATOM 665 N N . ALA A 1 85 ? -14.633 1.950 17.414 1.00 95.88 85 ALA A N 1
ATOM 666 C CA . ALA A 1 85 ? -14.198 1.994 18.808 1.00 95.88 85 ALA A CA 1
ATOM 667 C C . ALA A 1 85 ? -14.286 0.618 19.487 1.00 95.88 85 ALA A C 1
ATOM 669 O O . ALA A 1 85 ? -13.375 0.220 20.216 1.00 95.88 85 ALA A O 1
ATOM 670 N N . ARG A 1 86 ? -15.356 -0.142 19.215 1.00 97.69 86 ARG A N 1
ATOM 671 C CA . ARG A 1 86 ? -15.514 -1.505 19.737 1.00 97.69 86 ARG A CA 1
ATOM 672 C C . ARG A 1 86 ? -14.440 -2.449 19.194 1.00 97.69 86 ARG A C 1
ATOM 674 O O . ARG A 1 86 ? -13.848 -3.195 19.966 1.00 97.69 86 ARG A O 1
ATOM 681 N N . LEU A 1 87 ? -14.196 -2.439 17.883 1.00 96.81 87 LEU A N 1
ATOM 682 C CA . LEU A 1 87 ? -13.215 -3.328 17.250 1.00 96.81 87 LEU A CA 1
ATOM 683 C C . LEU A 1 87 ? -11.780 -2.993 17.672 1.00 96.81 87 LEU A C 1
ATOM 685 O O . LEU A 1 87 ? -11.000 -3.906 17.940 1.00 96.81 87 LEU A O 1
ATOM 689 N N . LEU A 1 88 ? -11.447 -1.707 17.799 1.00 94.50 88 LEU A N 1
ATOM 690 C CA . LEU A 1 88 ? -10.156 -1.261 18.321 1.00 94.50 88 LEU A CA 1
ATOM 691 C C . LEU A 1 88 ? -9.952 -1.695 19.777 1.00 94.50 88 LEU A C 1
ATOM 693 O O . LEU A 1 88 ? -8.865 -2.156 20.125 1.00 94.50 88 LEU A O 1
ATOM 697 N N . ALA A 1 89 ? -10.990 -1.613 20.616 1.00 95.62 89 ALA A N 1
ATOM 698 C CA . ALA A 1 89 ? -10.921 -2.081 21.999 1.00 95.62 89 ALA A CA 1
ATOM 699 C C . ALA A 1 89 ? -10.685 -3.599 22.089 1.00 95.62 89 ALA A C 1
ATOM 701 O O . ALA A 1 89 ? -9.861 -4.044 22.888 1.00 95.62 89 ALA A O 1
ATOM 702 N N . GLU A 1 90 ? -11.355 -4.395 21.251 1.00 96.38 90 GLU A N 1
ATOM 703 C CA . GLU A 1 90 ? -11.124 -5.845 21.191 1.00 96.38 90 GLU A CA 1
ATOM 704 C C . GLU A 1 90 ? -9.723 -6.189 20.675 1.00 96.38 90 GLU A C 1
ATOM 706 O O . GLU A 1 90 ? -9.054 -7.065 21.229 1.00 96.38 90 GLU A O 1
ATOM 711 N N . LEU A 1 91 ? -9.238 -5.466 19.661 1.00 93.81 91 LEU A N 1
ATOM 712 C CA . LEU A 1 91 ? -7.876 -5.623 19.156 1.00 93.81 91 LEU A CA 1
ATOM 713 C C . LEU A 1 91 ? -6.842 -5.317 20.247 1.00 93.81 91 LEU A C 1
ATOM 715 O O . LEU A 1 91 ? -5.909 -6.093 20.447 1.00 93.81 91 LEU A O 1
ATOM 719 N N . ASP A 1 92 ? -7.009 -4.213 20.972 1.00 92.75 92 ASP A N 1
ATOM 720 C CA . ASP A 1 92 ? -6.119 -3.825 22.066 1.00 92.75 92 ASP A CA 1
ATOM 721 C C . ASP A 1 92 ? -6.156 -4.833 23.228 1.00 92.75 92 ASP A C 1
ATOM 723 O O . ASP A 1 92 ? -5.114 -5.227 23.761 1.00 92.75 92 ASP A O 1
ATOM 727 N N . ASN A 1 93 ? -7.348 -5.325 23.575 1.00 95.00 93 ASN A N 1
ATOM 728 C CA . ASN A 1 93 ? -7.529 -6.385 24.562 1.00 95.00 93 ASN A CA 1
ATOM 729 C C . ASN A 1 93 ? -6.783 -7.664 24.155 1.00 95.00 93 ASN A C 1
ATOM 731 O O . ASN A 1 93 ? -6.020 -8.215 24.952 1.00 95.00 93 ASN A O 1
ATOM 735 N N . TRP A 1 94 ? -6.943 -8.110 22.908 1.00 95.81 94 TRP A N 1
ATOM 736 C CA . TRP A 1 94 ? -6.251 -9.285 22.385 1.00 95.81 94 TRP A CA 1
ATOM 737 C C . TRP A 1 94 ? -4.728 -9.097 22.385 1.00 95.81 94 TRP A C 1
ATOM 739 O O . TRP A 1 94 ? -4.000 -9.949 22.904 1.00 95.81 94 TRP A O 1
ATOM 749 N N . ARG A 1 95 ? -4.244 -7.942 21.905 1.00 94.94 95 ARG A N 1
ATOM 750 C CA . ARG A 1 95 ? -2.818 -7.580 21.914 1.00 94.94 95 ARG A CA 1
ATOM 751 C C . ARG A 1 95 ? -2.222 -7.656 23.315 1.00 94.94 95 ARG A C 1
ATOM 753 O O . ARG A 1 95 ? -1.176 -8.264 23.499 1.00 94.94 95 ARG A O 1
ATOM 760 N N . LYS A 1 96 ? -2.892 -7.092 24.320 1.00 92.56 96 LYS A N 1
ATOM 761 C CA . LYS A 1 96 ? -2.367 -7.030 25.693 1.00 92.56 96 LYS A CA 1
ATOM 762 C C . LYS A 1 96 ? -2.507 -8.339 26.460 1.00 92.56 96 LYS A C 1
ATOM 764 O O . LYS A 1 96 ? -1.626 -8.674 27.241 1.00 92.56 96 LYS A O 1
ATOM 769 N N . ARG A 1 97 ? -3.628 -9.045 26.299 1.00 93.44 97 ARG A N 1
ATOM 770 C CA . ARG A 1 97 ? -3.979 -10.172 27.178 1.00 93.44 97 ARG A CA 1
ATOM 771 C C . ARG A 1 97 ? -3.680 -11.538 26.591 1.00 93.44 97 ARG A C 1
ATOM 773 O O . ARG A 1 97 ? -3.454 -12.466 27.357 1.00 93.44 97 ARG A O 1
ATOM 780 N N . VAL A 1 98 ? -3.718 -11.675 25.267 1.00 94.06 98 VAL A N 1
ATOM 781 C CA . VAL A 1 98 ? -3.534 -12.974 24.608 1.00 94.06 98 VAL A CA 1
ATOM 782 C C . VAL A 1 98 ? -2.098 -13.143 24.140 1.00 94.06 98 VAL A C 1
ATOM 784 O O . VAL A 1 98 ? -1.500 -14.183 24.398 1.00 94.06 98 VAL A O 1
ATOM 787 N N . ILE A 1 99 ? -1.538 -12.126 23.481 1.00 93.69 99 ILE A N 1
ATOM 788 C CA . ILE A 1 99 ? -0.189 -12.214 22.902 1.00 93.69 99 ILE A CA 1
ATOM 789 C C . ILE A 1 99 ? 0.880 -11.417 23.667 1.00 93.69 99 ILE A C 1
ATOM 791 O O . ILE A 1 99 ? 2.048 -11.515 23.307 1.00 93.69 99 ILE A O 1
ATOM 795 N N . ASP A 1 100 ? 0.498 -10.650 24.702 1.00 91.69 100 ASP A N 1
ATOM 796 C CA . ASP A 1 100 ? 1.369 -9.707 25.440 1.00 91.69 100 ASP A CA 1
ATOM 797 C C . ASP A 1 100 ? 2.268 -8.883 24.496 1.00 91.69 100 ASP A C 1
ATOM 799 O O . ASP A 1 100 ? 3.489 -8.788 24.656 1.00 91.69 100 ASP A O 1
ATOM 803 N N . ASP A 1 101 ? 1.647 -8.305 23.464 1.00 89.94 101 ASP A N 1
ATOM 804 C CA . ASP A 1 101 ? 2.329 -7.523 22.442 1.00 89.94 101 ASP A CA 1
ATOM 805 C C . ASP A 1 101 ? 3.027 -6.315 23.077 1.00 89.94 101 ASP A C 1
ATOM 807 O O . ASP A 1 101 ? 2.408 -5.411 23.654 1.00 89.94 101 ASP A O 1
ATOM 811 N N . ARG A 1 102 ? 4.354 -6.288 22.950 1.00 84.62 102 ARG A N 1
ATOM 812 C CA . ARG A 1 102 ? 5.197 -5.189 23.431 1.00 84.62 102 ARG A CA 1
ATOM 813 C C . ARG A 1 102 ? 5.226 -4.006 22.468 1.00 84.62 102 ARG A C 1
ATOM 815 O O . ARG A 1 102 ? 5.741 -2.953 22.843 1.00 84.62 102 ARG A O 1
ATOM 822 N N . GLY A 1 103 ? 4.613 -4.146 21.295 1.00 80.88 103 GLY A N 1
ATOM 823 C CA . GLY A 1 103 ? 4.614 -3.146 20.248 1.00 80.88 103 GLY A CA 1
ATOM 824 C C . GLY A 1 103 ? 5.985 -3.006 19.595 1.00 80.88 103 GLY A C 1
ATOM 825 O O . GLY A 1 103 ? 6.892 -3.820 19.770 1.00 80.88 103 GLY A O 1
ATOM 826 N N . VAL A 1 104 ? 6.121 -1.941 18.817 1.00 75.38 104 VAL A N 1
ATOM 827 C CA . VAL A 1 104 ? 7.353 -1.594 18.114 1.00 75.38 104 VAL A CA 1
ATOM 828 C C . VAL A 1 104 ? 8.149 -0.621 18.987 1.00 75.38 104 VAL A C 1
ATOM 830 O O . VAL A 1 104 ? 7.586 0.362 19.465 1.00 75.38 104 VAL A O 1
ATOM 833 N N . SER A 1 105 ? 9.434 -0.897 19.227 1.00 72.56 105 SER A N 1
ATOM 834 C CA . SER A 1 105 ? 10.297 -0.001 20.008 1.00 72.56 105 SER A CA 1
ATOM 835 C C . SER A 1 105 ? 10.622 1.284 19.242 1.00 72.56 105 SER A C 1
ATOM 837 O O . SER A 1 105 ? 10.625 1.296 18.011 1.00 72.56 105 SER A O 1
ATOM 839 N N . ASP A 1 106 ? 10.972 2.349 19.968 1.00 68.19 106 ASP A N 1
ATOM 840 C CA . ASP A 1 106 ? 11.401 3.633 19.384 1.00 68.19 106 ASP A CA 1
ATOM 841 C C . ASP A 1 106 ? 12.696 3.517 18.554 1.00 68.19 106 ASP A C 1
ATOM 843 O O . ASP A 1 106 ? 12.974 4.373 17.718 1.00 68.19 106 ASP A O 1
ATOM 847 N N . ASP A 1 107 ? 13.453 2.426 18.715 1.00 64.12 107 ASP A N 1
ATOM 848 C CA . ASP A 1 107 ? 14.639 2.116 17.905 1.00 64.12 107 ASP A CA 1
ATOM 849 C C . ASP A 1 107 ? 14.299 1.633 16.482 1.00 64.12 107 ASP A C 1
ATOM 851 O O . ASP A 1 107 ? 15.171 1.583 15.611 1.00 64.12 107 ASP A O 1
ATOM 855 N N . PHE A 1 108 ? 13.051 1.222 16.244 1.00 63.09 108 PHE A N 1
ATOM 856 C CA . PHE A 1 108 ? 12.591 0.706 14.958 1.00 63.09 108 PHE A CA 1
ATOM 857 C C . PHE A 1 108 ? 12.230 1.798 13.934 1.00 63.09 108 PHE A C 1
ATOM 859 O O . PHE A 1 108 ? 12.589 1.635 12.764 1.00 63.09 108 PHE A O 1
ATOM 866 N N . PRO A 1 109 ? 11.528 2.904 14.275 1.00 58.50 109 PRO A N 1
ATOM 867 C CA . PRO A 1 109 ? 11.347 4.006 13.343 1.00 58.50 109 PRO A CA 1
ATOM 868 C C . PRO A 1 109 ? 12.674 4.736 13.148 1.00 58.50 109 PRO A C 1
ATOM 870 O O . PRO A 1 109 ? 13.095 5.567 13.946 1.00 58.50 109 PRO A O 1
ATOM 873 N N . VAL A 1 110 ? 13.321 4.462 12.024 1.00 59.00 110 VAL A N 1
ATOM 874 C CA . VAL A 1 110 ? 14.592 5.093 11.683 1.00 59.00 110 VAL A CA 1
ATOM 875 C C . VAL A 1 110 ? 14.354 6.462 11.056 1.00 59.00 110 VAL A C 1
ATOM 877 O O . VAL A 1 110 ? 14.555 6.685 9.860 1.00 59.00 110 VAL A O 1
ATOM 880 N N . VAL A 1 111 ? 13.866 7.397 11.866 1.00 57.28 111 VAL A N 1
ATOM 881 C CA . VAL A 1 111 ? 13.748 8.796 11.458 1.00 57.28 111 VAL A CA 1
ATOM 882 C C . VAL A 1 111 ? 15.164 9.355 11.299 1.00 57.28 111 VAL A C 1
ATOM 884 O O . VAL A 1 111 ? 15.943 9.369 12.246 1.00 57.28 111 VAL A O 1
ATOM 887 N N . GLY A 1 112 ? 15.514 9.798 10.089 1.00 63.28 112 GLY A N 1
ATOM 888 C CA . GLY A 1 112 ? 16.772 10.507 9.822 1.00 63.28 112 GLY A CA 1
ATOM 889 C C . GLY A 1 112 ? 17.937 9.683 9.257 1.00 63.28 112 GLY A C 1
ATOM 890 O O . GLY A 1 112 ? 18.960 10.277 8.934 1.00 63.28 112 GLY A O 1
ATOM 891 N N . VAL A 1 113 ? 17.810 8.362 9.065 1.00 70.81 113 VAL A N 1
ATOM 892 C CA . VAL A 1 113 ? 18.847 7.573 8.346 1.00 70.81 113 VAL A CA 1
ATOM 893 C C . VAL A 1 113 ? 18.714 7.690 6.831 1.00 70.81 113 VAL A C 1
ATOM 895 O O . VAL A 1 113 ? 19.708 7.656 6.107 1.00 70.81 113 VAL A O 1
ATOM 898 N N . PHE A 1 114 ? 17.489 7.864 6.341 1.00 69.62 114 PHE A N 1
ATOM 899 C CA . PHE A 1 114 ? 17.201 8.005 4.921 1.00 69.62 114 PHE A CA 1
ATOM 900 C C . PHE A 1 114 ? 16.796 9.451 4.599 1.00 69.62 114 PHE A C 1
ATOM 902 O O . PHE A 1 114 ? 16.064 10.055 5.388 1.00 69.62 114 PHE A O 1
ATOM 909 N N . PRO A 1 115 ? 17.219 10.022 3.450 1.00 72.75 115 PRO A N 1
ATOM 910 C CA . PRO A 1 115 ? 16.665 11.291 2.982 1.00 72.75 115 PRO A CA 1
ATOM 911 C C . PRO A 1 115 ? 15.131 11.220 2.837 1.00 72.75 115 PRO A C 1
ATOM 913 O O . PRO A 1 115 ? 14.572 10.132 2.702 1.00 72.75 115 PRO A O 1
ATOM 916 N N . PRO A 1 116 ? 14.421 12.360 2.844 1.00 71.38 116 PRO A N 1
ATOM 917 C CA . PRO A 1 116 ? 12.954 12.384 2.836 1.00 71.38 116 PRO A CA 1
ATOM 918 C C . PRO A 1 116 ? 12.323 11.841 1.542 1.00 71.38 116 PRO A C 1
ATOM 920 O O . PRO A 1 116 ? 11.177 11.400 1.557 1.00 71.38 116 PRO A O 1
ATOM 923 N N . ALA A 1 117 ? 13.063 11.838 0.432 1.00 71.88 117 ALA A N 1
ATOM 924 C CA . ALA A 1 117 ? 12.632 11.294 -0.851 1.00 71.88 117 ALA A CA 1
ATOM 925 C C . ALA A 1 117 ? 13.720 10.396 -1.449 1.00 71.88 117 ALA A C 1
ATOM 927 O O . ALA A 1 117 ? 14.902 10.551 -1.132 1.00 71.88 117 ALA A O 1
ATOM 928 N N . CYS A 1 118 ? 13.320 9.480 -2.337 1.00 72.19 118 CYS A N 1
ATOM 929 C CA . CYS A 1 118 ? 14.261 8.626 -3.054 1.00 72.19 118 CYS A CA 1
ATOM 930 C C . CYS A 1 118 ? 15.142 9.484 -3.973 1.00 72.19 118 CYS A C 1
ATOM 932 O O . CYS A 1 118 ? 14.609 10.091 -4.905 1.00 72.19 118 CYS A O 1
ATOM 934 N N . PRO A 1 119 ? 16.471 9.533 -3.769 1.00 69.62 119 PRO A N 1
ATOM 935 C CA . PRO A 1 119 ? 17.352 10.108 -4.769 1.00 69.62 119 PRO A CA 1
ATOM 936 C C . PRO A 1 119 ? 17.341 9.217 -6.026 1.00 69.62 119 PRO A C 1
ATOM 938 O O . PRO A 1 119 ? 17.192 7.995 -5.907 1.00 69.62 119 PRO A O 1
ATOM 941 N N . PRO A 1 120 ? 17.494 9.791 -7.229 1.00 65.56 120 PRO A N 1
ATOM 942 C CA . PRO A 1 120 ? 17.627 9.003 -8.451 1.00 65.56 120 PRO A CA 1
ATOM 943 C C . PRO A 1 120 ? 18.896 8.122 -8.407 1.00 65.56 120 PRO A C 1
ATOM 945 O O . PRO A 1 120 ? 19.875 8.505 -7.759 1.00 65.56 120 PRO A O 1
ATOM 948 N N . PRO A 1 121 ? 18.928 6.965 -9.104 1.00 68.56 121 PRO A N 1
ATOM 949 C CA . PRO A 1 121 ? 17.910 6.477 -10.043 1.00 68.56 121 PRO A CA 1
ATOM 950 C C . PRO A 1 121 ? 16.790 5.640 -9.389 1.00 68.56 121 PRO A C 1
ATOM 952 O O . PRO A 1 121 ? 15.616 5.936 -9.588 1.00 68.56 121 PRO A O 1
ATOM 955 N N . THR A 1 122 ? 17.111 4.648 -8.545 1.00 74.75 122 THR A N 1
ATOM 956 C CA . THR A 1 122 ? 16.114 3.736 -7.942 1.00 74.75 122 THR A CA 1
ATOM 957 C C . THR A 1 122 ? 16.411 3.417 -6.477 1.00 74.75 122 THR A C 1
ATOM 959 O O . THR A 1 122 ? 17.565 3.467 -6.045 1.00 74.75 122 THR A O 1
ATOM 962 N N . VAL A 1 123 ? 15.380 3.002 -5.725 1.00 74.88 123 VAL A N 1
ATOM 963 C CA . VAL A 1 123 ? 15.540 2.512 -4.338 1.00 74.88 123 VAL A CA 1
ATOM 964 C C . VAL A 1 123 ? 16.558 1.370 -4.269 1.00 74.88 123 VAL A C 1
ATOM 966 O O . VAL A 1 123 ? 17.402 1.357 -3.379 1.00 74.88 123 VAL A O 1
ATOM 969 N N . ASP A 1 124 ? 16.520 0.441 -5.229 1.00 75.69 124 ASP A N 1
ATOM 970 C CA . ASP A 1 124 ? 17.421 -0.717 -5.263 1.00 75.69 124 ASP A CA 1
ATOM 971 C C . ASP A 1 124 ? 18.887 -0.294 -5.440 1.00 75.69 124 ASP A C 1
ATOM 973 O O . ASP A 1 124 ? 19.753 -0.756 -4.697 1.00 75.69 124 ASP A O 1
ATOM 977 N N . ALA A 1 125 ? 19.157 0.636 -6.364 1.00 77.94 125 ALA A N 1
ATOM 978 C CA . ALA A 1 125 ? 20.501 1.178 -6.576 1.00 77.94 125 ALA A CA 1
ATOM 979 C C . ALA A 1 125 ? 21.032 1.882 -5.318 1.00 77.94 125 ALA A C 1
ATOM 981 O O . ALA A 1 125 ? 22.216 1.789 -4.995 1.00 77.94 125 ALA A O 1
ATOM 982 N N . ARG A 1 126 ? 20.148 2.558 -4.575 1.00 77.44 126 ARG A N 1
ATOM 983 C CA . ARG A 1 126 ? 20.524 3.217 -3.326 1.00 77.44 126 ARG A CA 1
ATOM 984 C C . ARG A 1 126 ? 20.841 2.219 -2.217 1.00 77.44 126 ARG A C 1
ATOM 986 O O . ARG A 1 126 ? 21.852 2.375 -1.539 1.00 77.44 126 ARG A O 1
ATOM 993 N N . VAL A 1 127 ? 20.000 1.201 -2.044 1.00 76.81 127 VAL A N 1
ATOM 994 C CA . VAL A 1 127 ? 20.227 0.140 -1.053 1.00 76.81 127 VAL A CA 1
ATOM 995 C C . VAL A 1 127 ? 21.541 -0.589 -1.328 1.00 76.81 127 VAL A C 1
ATOM 997 O O . VAL A 1 127 ? 22.259 -0.917 -0.390 1.00 76.81 127 VAL A O 1
ATOM 1000 N N . GLU A 1 128 ? 21.902 -0.795 -2.596 1.00 77.69 128 GLU A N 1
ATOM 1001 C CA . GLU A 1 128 ? 23.198 -1.370 -2.964 1.00 77.69 128 GLU A CA 1
ATOM 1002 C C . GLU A 1 128 ? 24.371 -0.437 -2.623 1.00 77.69 128 GLU A C 1
ATOM 1004 O O . GLU A 1 128 ? 25.341 -0.878 -2.008 1.00 77.69 128 GLU A O 1
ATOM 1009 N N . ALA A 1 129 ? 24.265 0.857 -2.942 1.00 78.56 129 ALA A N 1
ATOM 1010 C CA . ALA A 1 129 ? 25.298 1.846 -2.619 1.00 78.56 129 ALA A CA 1
ATOM 1011 C C . ALA A 1 129 ? 25.538 2.006 -1.104 1.00 78.56 129 ALA A C 1
ATOM 1013 O O . ALA A 1 129 ? 26.655 2.312 -0.676 1.00 78.56 129 ALA A O 1
ATOM 1014 N N . ASP A 1 130 ? 24.501 1.781 -0.297 1.00 78.06 130 ASP A N 1
ATOM 1015 C CA . ASP A 1 130 ? 24.544 1.910 1.160 1.00 78.06 130 ASP A CA 1
ATOM 1016 C C . ASP A 1 130 ? 24.624 0.555 1.887 1.00 78.06 130 ASP A C 1
ATOM 1018 O O . ASP A 1 130 ? 24.598 0.526 3.117 1.00 78.06 130 ASP A O 1
ATOM 1022 N N . ALA A 1 131 ? 24.792 -0.565 1.171 1.00 75.00 131 ALA A N 1
ATOM 1023 C CA . ALA A 1 131 ? 24.816 -1.916 1.749 1.00 75.00 131 ALA A CA 1
ATOM 1024 C C . ALA A 1 131 ? 25.900 -2.120 2.827 1.00 75.00 131 ALA A C 1
ATOM 1026 O O . ALA A 1 131 ? 25.742 -2.972 3.695 1.00 75.00 131 ALA A O 1
ATOM 1027 N N . GLY A 1 132 ? 26.989 -1.344 2.781 1.00 76.81 132 GLY A N 1
ATOM 1028 C CA . GLY A 1 132 ?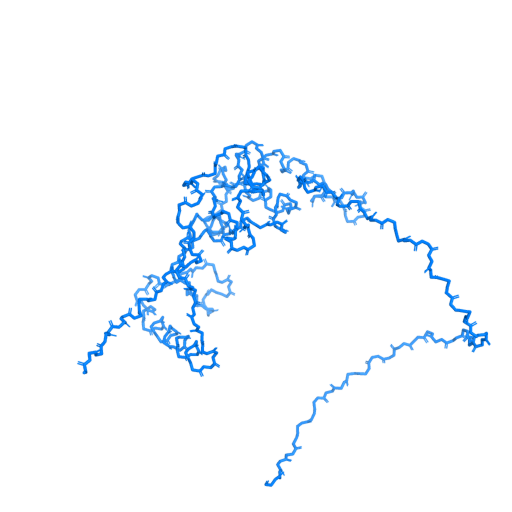 28.036 -1.334 3.812 1.00 76.81 132 GLY A CA 1
ATOM 1029 C C . GLY A 1 132 ? 27.878 -0.248 4.883 1.00 76.81 132 GLY A C 1
ATOM 1030 O O . GLY A 1 132 ? 28.644 -0.232 5.840 1.00 76.81 132 GLY A O 1
ATOM 1031 N N . LYS A 1 133 ? 26.922 0.675 4.721 1.00 78.06 133 LYS A N 1
ATOM 1032 C CA . LYS A 1 133 ? 26.708 1.833 5.608 1.00 78.06 133 LYS A CA 1
ATOM 1033 C C . LYS A 1 133 ? 25.474 1.681 6.496 1.00 78.06 133 LYS A C 1
ATOM 1035 O O . LYS A 1 133 ? 25.419 2.287 7.560 1.00 78.06 133 LYS A O 1
ATOM 1040 N N . CYS A 1 134 ? 24.483 0.907 6.058 1.00 74.12 134 CYS A N 1
ATOM 1041 C CA . CYS A 1 134 ? 23.225 0.708 6.767 1.00 74.12 134 CYS A CA 1
ATOM 1042 C C . CYS A 1 134 ? 22.913 -0.787 6.897 1.00 74.12 134 CYS A C 1
ATOM 1044 O O . CYS A 1 134 ? 22.938 -1.525 5.911 1.00 74.12 134 CYS A O 1
ATOM 1046 N N . ASP A 1 135 ? 22.580 -1.232 8.110 1.00 78.44 135 ASP A N 1
ATOM 1047 C CA . ASP A 1 135 ? 22.055 -2.578 8.329 1.00 78.44 135 ASP A CA 1
ATOM 1048 C C . ASP A 1 135 ? 20.554 -2.623 8.006 1.00 78.44 135 ASP A C 1
ATOM 1050 O O . ASP A 1 135 ? 19.693 -2.370 8.850 1.00 78.44 135 ASP A O 1
ATOM 1054 N N . PHE A 1 136 ? 20.234 -2.976 6.763 1.00 74.69 136 PHE A N 1
ATOM 1055 C CA . PHE A 1 136 ? 18.854 -3.101 6.290 1.00 74.69 136 PHE A CA 1
ATOM 1056 C C . PHE A 1 136 ? 18.062 -4.247 6.947 1.00 74.69 136 PHE A C 1
ATOM 1058 O O . PHE A 1 136 ? 16.838 -4.266 6.816 1.00 74.69 136 PHE A O 1
ATOM 1065 N N . ASN A 1 137 ? 18.706 -5.192 7.649 1.00 75.44 137 ASN A N 1
ATOM 1066 C CA . ASN A 1 137 ? 17.982 -6.207 8.427 1.00 75.44 137 ASN A CA 1
ATOM 1067 C C . ASN A 1 137 ? 17.469 -5.626 9.745 1.00 75.44 137 ASN A C 1
ATOM 1069 O O . ASN A 1 137 ? 16.386 -5.990 10.196 1.00 75.44 137 ASN A O 1
ATOM 1073 N N . LYS A 1 138 ? 18.232 -4.704 10.338 1.00 73.19 138 LYS A N 1
ATOM 1074 C CA . LYS A 1 138 ? 17.849 -3.990 11.557 1.00 73.19 138 LYS A CA 1
ATOM 1075 C C . LYS A 1 138 ? 16.863 -2.857 11.275 1.00 73.19 138 LYS A C 1
ATOM 1077 O O . LYS A 1 138 ? 15.883 -2.698 11.991 1.00 73.19 138 LYS A O 1
ATOM 1082 N N . TYR A 1 139 ? 17.127 -2.078 10.230 1.00 71.69 139 TYR A N 1
ATOM 1083 C CA . TYR A 1 139 ? 16.443 -0.812 9.954 1.00 71.69 139 TYR A CA 1
ATOM 1084 C C . TYR A 1 139 ? 15.337 -0.913 8.895 1.00 71.69 139 TYR A C 1
ATOM 1086 O O . TYR A 1 139 ? 14.555 0.019 8.708 1.00 71.69 139 TYR A O 1
ATOM 1094 N N . GLY A 1 140 ? 15.246 -2.052 8.206 1.00 73.56 140 GLY A N 1
ATOM 1095 C CA . GLY A 1 140 ? 14.322 -2.240 7.096 1.00 73.56 140 GLY A CA 1
ATOM 1096 C C . GLY A 1 140 ? 14.709 -1.430 5.856 1.00 73.56 140 GLY A C 1
ATOM 1097 O O . GLY A 1 140 ? 15.761 -0.798 5.784 1.00 73.56 140 GLY A O 1
ATOM 1098 N N . TRP A 1 141 ? 13.852 -1.487 4.837 1.00 74.69 141 TRP A N 1
ATOM 1099 C CA . TRP A 1 141 ? 14.041 -0.747 3.587 1.00 74.69 141 TRP A CA 1
ATOM 1100 C C . TRP A 1 141 ? 13.408 0.647 3.66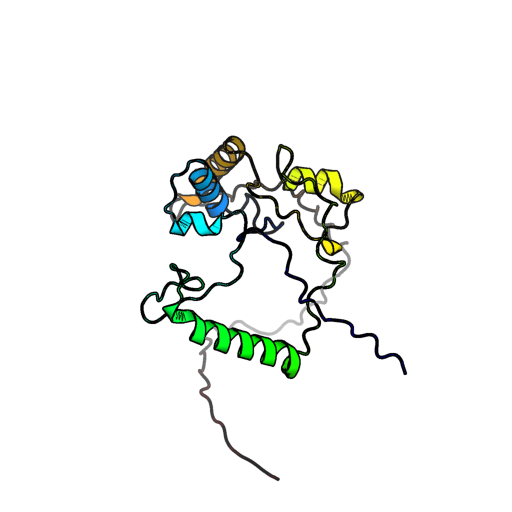0 1.00 74.69 141 TRP A C 1
ATOM 1102 O O . TRP A 1 141 ? 12.380 0.804 4.329 1.00 74.69 141 TRP A O 1
ATOM 1112 N N . PRO A 1 142 ? 13.952 1.641 2.928 1.00 74.81 142 PRO A N 1
ATOM 1113 C CA . PRO A 1 142 ? 13.363 2.971 2.859 1.00 74.81 142 PRO A CA 1
ATOM 1114 C C . PRO A 1 142 ? 11.895 2.916 2.430 1.00 74.81 142 PRO A C 1
ATOM 1116 O O . PRO A 1 142 ? 11.530 2.248 1.459 1.00 74.81 142 PRO A O 1
ATOM 1119 N N . ALA A 1 143 ? 11.052 3.674 3.123 1.00 73.44 143 ALA A N 1
ATOM 1120 C CA . ALA A 1 143 ? 9.620 3.785 2.859 1.00 73.44 143 ALA A CA 1
ATOM 1121 C C . ALA A 1 143 ? 9.292 4.714 1.667 1.00 73.44 143 ALA A C 1
ATOM 1123 O O . ALA A 1 143 ? 8.217 5.304 1.615 1.00 73.44 143 ALA A O 1
ATOM 1124 N N . TRP A 1 144 ? 10.214 4.890 0.717 1.00 77.38 144 TRP A N 1
ATOM 1125 C CA . TRP A 1 144 ? 10.037 5.843 -0.376 1.00 77.38 144 TRP A CA 1
ATOM 1126 C C . TRP A 1 144 ? 9.058 5.355 -1.435 1.00 77.38 144 TRP A C 1
ATOM 1128 O O . TRP A 1 144 ? 9.149 4.229 -1.933 1.00 77.38 144 TRP A O 1
ATOM 1138 N N . TYR A 1 145 ? 8.183 6.265 -1.849 1.00 72.69 145 TYR A N 1
ATOM 1139 C CA . TYR A 1 145 ? 7.335 6.103 -3.014 1.00 72.69 145 TYR A CA 1
ATOM 1140 C C . TYR A 1 145 ? 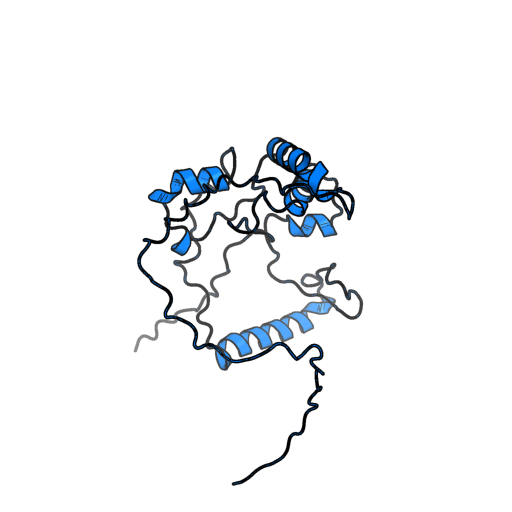7.201 7.450 -3.754 1.00 72.69 145 TYR A C 1
ATOM 1142 O O . TYR A 1 145 ? 7.044 8.473 -3.087 1.00 72.69 145 TYR A O 1
ATOM 1150 N N . PRO A 1 146 ? 7.245 7.484 -5.101 1.00 75.75 146 PRO A N 1
ATOM 1151 C CA . PRO A 1 146 ? 7.488 6.363 -6.011 1.00 75.75 146 PRO A CA 1
ATOM 1152 C C . PRO A 1 146 ? 8.921 5.823 -5.913 1.00 75.75 146 PRO A C 1
ATOM 1154 O O . PRO A 1 146 ? 9.855 6.520 -5.538 1.00 75.75 146 PRO A O 1
ATOM 1157 N N . THR A 1 147 ? 9.091 4.540 -6.238 1.00 77.25 147 THR A N 1
ATOM 1158 C CA . THR A 1 147 ? 10.386 3.835 -6.092 1.00 77.25 147 THR A CA 1
ATOM 1159 C C . THR A 1 147 ? 11.322 3.988 -7.294 1.00 77.25 147 THR A C 1
ATOM 1161 O O . THR A 1 147 ? 12.479 3.566 -7.242 1.00 77.25 147 THR A O 1
ATOM 1164 N N . ARG A 1 148 ? 10.790 4.527 -8.394 1.00 82.12 148 ARG A N 1
ATOM 1165 C CA . ARG A 1 148 ? 11.442 4.747 -9.687 1.00 82.12 148 ARG A CA 1
ATOM 1166 C C . ARG A 1 148 ? 10.787 5.934 -10.374 1.00 82.12 148 ARG A C 1
ATOM 1168 O O . ARG A 1 148 ? 9.623 6.245 -10.103 1.00 82.12 148 ARG A O 1
ATOM 1175 N N . THR A 1 149 ? 11.508 6.532 -11.307 1.00 86.44 149 THR A N 1
ATOM 1176 C CA . THR A 1 149 ? 10.973 7.546 -12.217 1.00 86.44 149 THR A CA 1
ATOM 1177 C C . THR A 1 149 ? 9.973 6.937 -13.209 1.00 86.44 149 THR A C 1
ATOM 1179 O O . THR A 1 149 ? 9.945 5.724 -13.441 1.00 86.44 149 THR A O 1
ATOM 1182 N N . LEU A 1 150 ? 9.146 7.782 -13.835 1.00 87.69 150 LEU A N 1
ATOM 1183 C CA . LEU A 1 150 ? 8.201 7.347 -14.870 1.00 87.69 150 LEU A CA 1
ATOM 1184 C C . LEU A 1 150 ? 8.910 6.638 -16.038 1.00 87.69 150 LEU A C 1
ATOM 1186 O O . LEU A 1 150 ? 8.425 5.616 -16.521 1.00 87.69 150 LEU A O 1
ATOM 1190 N N . GLU A 1 151 ? 10.064 7.147 -16.467 1.00 88.06 151 GLU A N 1
ATOM 1191 C CA . GLU A 1 151 ? 10.823 6.578 -17.585 1.00 88.06 151 GLU A CA 1
ATOM 1192 C C . GLU A 1 151 ? 11.392 5.193 -17.260 1.00 88.06 151 GLU A C 1
ATOM 1194 O O . GLU A 1 151 ? 11.343 4.281 -18.084 1.00 88.06 151 GLU A O 1
ATOM 1199 N N . GLU A 1 152 ? 11.859 4.977 -16.033 1.00 85.94 152 GLU A N 1
ATOM 1200 C CA . GLU A 1 152 ? 12.295 3.653 -15.580 1.00 85.94 152 GLU A CA 1
ATOM 1201 C C . GLU A 1 152 ? 11.132 2.667 -15.478 1.00 85.94 152 GLU A C 1
ATOM 1203 O O . GLU A 1 152 ? 11.276 1.502 -15.856 1.00 85.94 152 GLU A O 1
ATOM 1208 N N . TRP A 1 153 ? 9.958 3.121 -15.029 1.00 87.00 153 TRP A N 1
ATOM 1209 C CA . TRP A 1 153 ? 8.758 2.287 -15.035 1.00 87.00 153 TRP A CA 1
ATOM 1210 C C . TRP A 1 153 ? 8.302 1.928 -16.449 1.00 87.00 153 TRP A C 1
ATOM 1212 O O . TRP A 1 153 ? 7.927 0.779 -16.688 1.00 87.00 153 TRP A O 1
ATOM 1222 N N . LYS A 1 154 ? 8.390 2.857 -17.410 1.00 89.06 154 LYS A N 1
ATOM 1223 C CA . LYS A 1 154 ? 8.127 2.572 -18.829 1.00 89.06 154 LYS A CA 1
ATOM 1224 C C . LYS A 1 154 ? 9.105 1.539 -19.389 1.00 89.06 154 LYS A C 1
ATOM 1226 O O . LYS A 1 154 ? 8.659 0.595 -20.037 1.00 89.06 154 LYS A O 1
ATOM 1231 N N . LYS A 1 155 ? 10.405 1.660 -19.090 1.00 88.50 155 LYS A N 1
ATOM 1232 C CA . LYS A 1 155 ? 11.424 0.664 -19.480 1.00 88.50 155 LYS A CA 1
ATOM 1233 C C . LYS A 1 155 ? 11.107 -0.717 -18.903 1.00 88.50 155 LYS A C 1
ATOM 1235 O O . LYS A 1 155 ? 11.100 -1.702 -19.636 1.00 88.50 155 LYS A O 1
ATOM 1240 N N . ALA A 1 156 ? 10.776 -0.787 -17.613 1.00 86.06 156 ALA A N 1
ATOM 1241 C CA . ALA A 1 156 ? 10.404 -2.043 -16.967 1.00 86.06 156 ALA A CA 1
ATOM 1242 C C . ALA A 1 156 ? 9.128 -2.649 -17.576 1.00 86.06 156 ALA A C 1
ATOM 1244 O O . ALA A 1 156 ? 9.070 -3.849 -17.833 1.00 86.06 156 ALA A O 1
ATOM 1245 N N . ARG A 1 157 ? 8.113 -1.820 -17.855 1.00 86.88 157 ARG A N 1
ATOM 1246 C CA . ARG A 1 157 ? 6.877 -2.246 -18.523 1.00 86.88 157 ARG A CA 1
ATOM 1247 C C . ARG A 1 157 ? 7.146 -2.805 -19.920 1.00 86.88 157 ARG A C 1
ATOM 1249 O O . ARG A 1 157 ? 6.582 -3.842 -20.252 1.00 86.88 157 ARG A O 1
ATOM 1256 N N . ALA A 1 158 ? 7.987 -2.142 -20.713 1.00 88.88 158 ALA A N 1
ATOM 1257 C CA . ALA A 1 158 ? 8.338 -2.592 -22.057 1.00 88.88 158 ALA A CA 1
ATOM 1258 C C . ALA A 1 158 ? 9.009 -3.974 -22.035 1.00 88.88 158 ALA A C 1
ATOM 1260 O O . ALA A 1 158 ? 8.681 -4.827 -22.851 1.00 88.88 158 ALA A O 1
ATOM 1261 N N . LEU A 1 159 ? 9.879 -4.226 -21.053 1.00 88.25 159 LEU A N 1
ATOM 1262 C CA . LEU A 1 159 ? 10.537 -5.523 -20.905 1.00 88.25 159 LEU A CA 1
ATOM 1263 C C . LEU A 1 159 ? 9.565 -6.642 -20.493 1.00 88.25 159 LEU A C 1
ATOM 1265 O O . LEU A 1 159 ? 9.700 -7.779 -20.939 1.00 88.25 159 LEU A O 1
ATOM 1269 N N . TRP A 1 160 ? 8.579 -6.332 -19.648 1.00 86.94 160 TRP A N 1
ATOM 1270 C CA . TRP A 1 160 ? 7.588 -7.312 -19.193 1.00 86.94 160 TRP A CA 1
ATOM 1271 C C . TRP A 1 160 ? 6.475 -7.595 -20.188 1.00 86.94 160 TRP A C 1
ATOM 1273 O O . TRP A 1 160 ? 5.879 -8.668 -20.106 1.00 86.94 160 TRP A O 1
ATOM 1283 N N . GLN A 1 161 ? 6.159 -6.660 -21.086 1.00 87.44 161 GLN A N 1
ATOM 1284 C CA . GLN A 1 161 ? 4.987 -6.775 -21.950 1.00 87.44 161 GLN A CA 1
ATOM 1285 C C . GLN A 1 161 ? 4.975 -8.081 -22.773 1.00 87.44 161 GLN A C 1
ATOM 1287 O O . GLN A 1 161 ? 3.959 -8.773 -22.715 1.00 87.44 161 GLN A O 1
ATOM 1292 N N . PRO A 1 162 ? 6.065 -8.504 -23.443 1.00 89.06 162 PRO A N 1
ATOM 1293 C CA . PRO A 1 162 ? 6.054 -9.752 -24.206 1.00 89.06 162 PRO A CA 1
ATOM 1294 C C . PRO A 1 162 ? 5.777 -10.976 -23.326 1.00 89.06 162 PRO A C 1
ATOM 1296 O O . PRO A 1 162 ? 5.016 -11.857 -23.701 1.00 89.06 162 PRO A O 1
ATOM 1299 N N . TYR A 1 163 ? 6.336 -11.004 -22.112 1.00 87.56 163 TYR A N 1
ATOM 1300 C CA . TYR A 1 163 ? 6.147 -12.119 -21.188 1.00 87.56 163 TYR A CA 1
ATOM 1301 C C . TYR A 1 163 ? 4.744 -12.136 -20.567 1.00 87.56 163 TYR A C 1
ATOM 1303 O O . TYR A 1 163 ? 4.149 -13.200 -20.410 1.00 87.56 163 TYR A O 1
ATOM 1311 N N . ALA A 1 164 ? 4.215 -10.978 -20.168 1.00 85.88 164 ALA A N 1
ATOM 1312 C CA . ALA A 1 164 ? 2.919 -10.873 -19.497 1.00 85.88 164 ALA A CA 1
ATOM 1313 C C . ALA A 1 164 ? 1.750 -11.220 -20.429 1.00 85.88 164 ALA A C 1
ATOM 1315 O O . ALA A 1 164 ? 0.782 -11.827 -19.981 1.00 85.88 164 ALA A O 1
ATOM 1316 N N . PHE A 1 165 ? 1.872 -10.871 -21.711 1.00 88.31 165 PHE A N 1
ATOM 1317 C CA . PHE A 1 165 ? 0.847 -11.086 -22.734 1.00 88.31 165 PHE A CA 1
ATOM 1318 C C . PHE A 1 165 ? 1.175 -12.249 -23.683 1.00 88.31 165 PHE A C 1
ATOM 1320 O O . PHE A 1 165 ? 0.602 -12.332 -24.766 1.00 88.31 165 PHE A O 1
ATOM 1327 N N . ARG A 1 166 ? 2.091 -13.141 -23.286 1.00 90.88 166 ARG A N 1
ATOM 1328 C CA . ARG A 1 166 ? 2.422 -14.352 -24.049 1.00 90.88 166 ARG A CA 1
ATOM 1329 C C . ARG A 1 166 ? 1.217 -15.284 -24.171 1.00 90.88 166 ARG A C 1
ATOM 1331 O O . ARG A 1 166 ? 0.384 -15.359 -23.261 1.00 90.88 166 ARG A O 1
ATOM 1338 N N . GLY A 1 167 ? 1.172 -16.048 -25.255 1.00 90.25 167 GLY A N 1
ATOM 1339 C CA . GLY A 1 167 ? 0.188 -17.111 -25.430 1.00 90.25 167 GLY A CA 1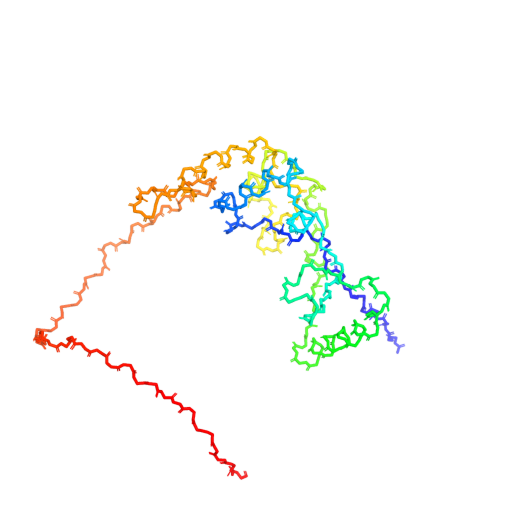
ATOM 1340 C C . GLY A 1 167 ? 0.340 -18.225 -24.379 1.00 90.25 167 GLY A C 1
ATOM 1341 O O . GLY A 1 167 ? 1.435 -18.450 -23.861 1.00 90.25 167 GLY A O 1
ATOM 1342 N N . PRO A 1 168 ? -0.727 -18.985 -24.070 1.00 87.62 168 PRO A N 1
ATOM 1343 C CA . PRO A 1 168 ? -0.679 -20.055 -23.067 1.00 87.62 168 PRO A CA 1
ATOM 1344 C C . PRO A 1 168 ? 0.318 -21.176 -23.412 1.00 87.62 168 PRO A C 1
ATOM 1346 O O . PRO A 1 168 ? 0.823 -21.839 -22.509 1.00 87.62 168 PRO A O 1
ATOM 1349 N N . ALA A 1 169 ? 0.617 -21.370 -24.701 1.00 90.50 169 ALA A N 1
ATOM 1350 C CA . ALA A 1 169 ? 1.574 -22.359 -25.199 1.00 90.50 169 ALA A CA 1
ATOM 1351 C C . ALA A 1 169 ? 2.973 -21.776 -25.493 1.00 90.50 169 ALA A C 1
ATOM 1353 O O . ALA A 1 169 ? 3.887 -22.519 -25.847 1.00 90.50 169 ALA A O 1
ATOM 1354 N N . GLU A 1 170 ? 3.163 -20.460 -25.363 1.00 90.00 170 GLU A N 1
ATOM 1355 C CA . GLU A 1 170 ? 4.431 -19.808 -25.682 1.00 90.00 170 GLU A CA 1
ATOM 1356 C C . GLU A 1 170 ? 5.403 -19.899 -24.503 1.00 90.00 170 GLU A C 1
ATOM 1358 O O . GLU A 1 170 ? 5.167 -19.372 -23.410 1.00 90.00 170 GLU A O 1
ATOM 1363 N N . ASN A 1 171 ? 6.539 -20.557 -24.734 1.00 83.44 171 ASN A N 1
ATOM 1364 C CA . ASN A 1 171 ? 7.612 -20.643 -23.754 1.00 83.44 171 ASN A CA 1
ATOM 1365 C C . ASN A 1 171 ? 8.565 -19.453 -23.916 1.00 83.44 171 ASN A C 1
ATOM 1367 O O . ASN A 1 171 ? 9.448 -19.460 -24.771 1.00 83.44 171 ASN A O 1
ATOM 1371 N N . MET A 1 172 ? 8.377 -18.424 -23.089 1.00 84.50 172 MET A N 1
ATOM 1372 C CA . MET A 1 172 ? 9.240 -17.246 -23.047 1.00 84.50 172 MET A CA 1
ATOM 1373 C C . MET A 1 172 ? 9.984 -17.182 -21.709 1.00 84.50 172 MET A C 1
ATOM 1375 O O . MET A 1 172 ? 9.351 -17.318 -20.655 1.00 84.50 172 MET A O 1
ATOM 1379 N N . PRO A 1 173 ? 11.309 -16.938 -21.702 1.00 84.12 173 PRO A N 1
ATOM 1380 C CA . PRO A 1 173 ? 12.038 -16.763 -20.459 1.00 84.12 173 PRO A CA 1
ATOM 1381 C C . PRO A 1 173 ? 11.541 -15.520 -19.720 1.00 84.12 173 PRO A C 1
ATOM 1383 O O . PRO A 1 173 ? 11.322 -14.457 -20.302 1.00 84.12 173 PRO A O 1
ATOM 1386 N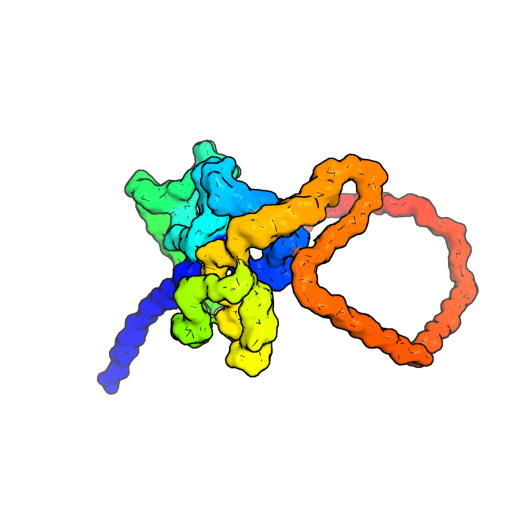 N . ARG A 1 174 ? 11.388 -15.655 -18.405 1.00 82.88 174 ARG A N 1
ATOM 1387 C CA . ARG A 1 174 ? 11.035 -14.547 -17.520 1.00 82.88 174 ARG A CA 1
ATOM 1388 C C . ARG A 1 174 ? 12.139 -13.476 -17.569 1.00 82.88 174 ARG A C 1
ATOM 1390 O O . ARG A 1 174 ? 13.284 -13.809 -17.251 1.00 82.88 174 ARG A O 1
ATOM 1397 N N . PRO A 1 175 ? 11.830 -12.212 -17.906 1.00 82.50 175 PRO A N 1
ATOM 1398 C CA . PRO A 1 175 ? 12.824 -11.149 -17.873 1.00 82.50 175 PRO A CA 1
ATOM 1399 C C . PRO A 1 175 ? 13.311 -10.899 -16.438 1.00 82.50 175 PRO A C 1
ATOM 1401 O O . PRO A 1 175 ? 12.552 -11.023 -15.474 1.00 82.50 175 PRO A O 1
ATOM 1404 N N . SER A 1 176 ? 14.589 -10.548 -16.298 1.00 74.31 176 SER A N 1
ATOM 1405 C CA . SER A 1 176 ? 15.217 -10.201 -15.018 1.00 74.31 176 SER A CA 1
ATOM 1406 C C . SER A 1 176 ? 15.432 -8.694 -14.972 1.00 74.31 176 SER A C 1
ATOM 1408 O O . SER A 1 176 ? 16.202 -8.176 -15.778 1.00 74.31 176 SER A O 1
ATOM 1410 N N . ILE A 1 177 ? 14.761 -7.997 -14.051 1.00 68.06 177 ILE A N 1
ATOM 1411 C CA . ILE A 1 177 ? 14.895 -6.539 -13.886 1.00 68.06 177 ILE A CA 1
ATOM 1412 C C . ILE A 1 177 ? 15.690 -6.198 -12.629 1.00 68.06 177 ILE A C 1
ATOM 1414 O O . ILE A 1 177 ? 16.361 -5.168 -12.588 1.00 68.06 177 ILE A O 1
ATOM 1418 N N . ALA A 1 178 ? 15.664 -7.063 -11.613 1.00 61.03 178 ALA A N 1
ATOM 1419 C CA . ALA A 1 178 ? 16.518 -6.900 -10.450 1.00 61.03 178 ALA A CA 1
ATOM 1420 C C . ALA A 1 178 ? 18.003 -6.930 -10.828 1.00 61.03 178 ALA A C 1
ATOM 1422 O O . ALA A 1 178 ? 18.488 -7.823 -11.524 1.00 61.03 178 ALA A O 1
ATOM 1423 N N . HIS A 1 179 ? 18.740 -6.001 -10.220 1.00 55.78 179 HIS A N 1
ATOM 1424 C CA . HIS A 1 179 ? 20.202 -5.978 -10.171 1.00 55.78 179 HIS A CA 1
ATOM 1425 C C . HIS A 1 179 ? 20.798 -7.080 -9.288 1.00 55.78 179 HIS A C 1
ATOM 1427 O O . HIS A 1 179 ? 22.017 -7.143 -9.131 1.00 55.78 179 HIS A O 1
ATOM 1433 N N . SER A 1 180 ? 19.979 -7.950 -8.680 1.00 51.38 180 SER A N 1
ATOM 1434 C CA . SER A 1 180 ? 20.487 -8.988 -7.788 1.00 51.38 180 SER A CA 1
ATOM 1435 C C . SER A 1 180 ? 21.428 -9.902 -8.567 1.00 51.38 180 SER A C 1
ATOM 1437 O O . SER A 1 180 ? 20.989 -10.736 -9.365 1.00 51.38 180 SER A O 1
ATOM 1439 N N . ARG A 1 181 ? 22.736 -9.755 -8.330 1.00 51.53 181 ARG A N 1
ATOM 1440 C CA . ARG A 1 181 ? 23.729 -10.693 -8.843 1.00 51.53 181 ARG A CA 1
ATOM 1441 C C . ARG A 1 181 ? 23.297 -12.071 -8.376 1.00 51.53 181 ARG A C 1
ATOM 1443 O O . ARG A 1 181 ? 23.206 -12.323 -7.173 1.00 51.53 181 ARG A O 1
ATOM 1450 N N . ARG A 1 182 ? 23.014 -12.966 -9.321 1.00 47.12 182 ARG A N 1
ATOM 1451 C CA . ARG A 1 182 ? 22.782 -14.372 -9.006 1.00 47.12 182 ARG A CA 1
ATOM 1452 C C . ARG A 1 182 ? 24.003 -14.830 -8.208 1.00 47.12 182 ARG A C 1
ATOM 1454 O O . ARG A 1 182 ? 25.107 -14.819 -8.753 1.00 47.12 182 ARG A O 1
ATOM 1461 N N . ARG A 1 183 ? 23.841 -15.172 -6.918 1.00 51.56 183 ARG A N 1
ATOM 1462 C CA . ARG A 1 183 ? 24.944 -15.785 -6.160 1.00 51.56 183 ARG A CA 1
ATOM 1463 C C . ARG A 1 183 ? 25.391 -16.979 -6.990 1.00 51.56 183 ARG A C 1
ATOM 1465 O O . ARG A 1 183 ? 24.562 -17.833 -7.320 1.00 51.56 183 ARG A O 1
ATOM 1472 N N . LYS A 1 184 ? 26.667 -17.004 -7.386 1.00 44.00 184 LYS A N 1
ATOM 1473 C CA . LYS A 1 184 ? 27.245 -18.209 -7.978 1.00 44.00 184 LYS A CA 1
ATOM 1474 C C . LYS A 1 184 ? 26.966 -19.318 -6.971 1.00 44.00 184 LYS A C 1
ATOM 1476 O O . LYS A 1 184 ? 27.350 -19.191 -5.810 1.00 44.00 184 LYS A O 1
ATOM 1481 N N . ARG A 1 185 ? 26.215 -20.343 -7.383 1.00 47.66 185 ARG A N 1
ATOM 1482 C CA . ARG A 1 185 ? 26.139 -21.572 -6.597 1.00 47.66 185 ARG A CA 1
ATOM 1483 C C . ARG A 1 185 ? 27.581 -22.043 -6.481 1.00 47.66 185 ARG A C 1
ATOM 1485 O O . ARG A 1 185 ? 28.220 -22.245 -7.509 1.00 47.66 185 ARG A O 1
ATOM 1492 N N . SER A 1 186 ? 28.102 -22.117 -5.262 1.00 49.56 186 SER A N 1
ATOM 1493 C CA . SER A 1 186 ? 29.317 -22.880 -5.023 1.00 49.56 186 SER A CA 1
ATOM 1494 C C . SER A 1 186 ? 29.025 -24.291 -5.518 1.00 49.56 186 SER A C 1
ATOM 1496 O O . SER A 1 186 ? 28.019 -24.882 -5.115 1.00 49.56 186 SER A O 1
ATOM 1498 N N . THR A 1 187 ? 29.830 -24.785 -6.455 1.00 47.28 187 THR A N 1
ATOM 1499 C CA . THR A 1 187 ? 29.816 -26.198 -6.825 1.00 47.28 187 THR A CA 1
ATOM 1500 C C . THR A 1 187 ? 29.926 -26.995 -5.524 1.00 47.28 187 THR A C 1
ATOM 1502 O O . THR A 1 187 ? 30.819 -26.683 -4.734 1.00 47.28 187 THR A O 1
ATOM 1505 N N . PRO A 1 188 ? 29.010 -27.930 -5.225 1.00 47.91 188 PRO A N 1
ATOM 1506 C CA . PRO A 1 188 ? 29.203 -28.820 -4.092 1.00 47.91 188 PRO A CA 1
ATOM 1507 C C . PRO A 1 188 ? 30.536 -29.540 -4.289 1.00 47.91 188 PRO A C 1
ATOM 1509 O O . PRO A 1 188 ? 30.771 -30.073 -5.377 1.00 47.91 188 PRO A O 1
ATOM 1512 N N . ASP A 1 189 ? 31.400 -29.520 -3.275 1.00 45.00 189 ASP A N 1
ATOM 1513 C CA . ASP A 1 189 ? 32.609 -30.338 -3.274 1.00 45.00 189 ASP A CA 1
ATOM 1514 C C . ASP A 1 189 ? 32.208 -31.787 -3.548 1.00 45.00 189 ASP A C 1
ATOM 1516 O O . ASP A 1 189 ? 31.304 -32.342 -2.914 1.00 45.00 189 ASP A O 1
ATOM 1520 N N . SER A 1 190 ? 32.839 -32.382 -4.551 1.00 45.00 190 SER A N 1
ATOM 1521 C CA . SER A 1 190 ? 32.552 -33.723 -5.038 1.00 45.00 190 SER A CA 1
ATOM 1522 C C . SER A 1 190 ? 33.075 -34.781 -4.067 1.00 45.00 190 SER A C 1
ATOM 1524 O O . SER A 1 190 ? 34.002 -35.504 -4.405 1.00 45.00 190 SER A O 1
ATOM 1526 N N . LEU A 1 191 ? 32.508 -34.886 -2.864 1.00 49.16 191 LEU A N 1
ATOM 1527 C CA . LEU A 1 191 ? 32.752 -35.991 -1.934 1.00 49.16 191 LEU A CA 1
ATOM 1528 C C . LEU A 1 191 ? 31.491 -36.298 -1.117 1.00 49.16 191 LEU A C 1
ATOM 1530 O O . LEU A 1 191 ? 31.392 -36.034 0.076 1.00 49.16 191 LEU A O 1
ATOM 1534 N N . THR A 1 192 ? 30.505 -36.910 -1.761 1.00 40.84 192 THR A N 1
ATOM 1535 C CA . THR A 1 192 ? 29.594 -37.836 -1.077 1.00 40.84 192 THR A CA 1
ATOM 1536 C C . THR A 1 192 ? 29.253 -38.927 -2.079 1.00 40.84 192 THR A C 1
ATOM 1538 O O . THR A 1 192 ? 28.386 -38.762 -2.934 1.00 40.84 192 THR A O 1
ATOM 1541 N N . GLN A 1 193 ? 30.011 -40.023 -2.033 1.00 38.47 193 GLN A N 1
ATOM 1542 C CA . GLN A 1 193 ? 29.649 -41.239 -2.750 1.00 38.47 193 GLN A CA 1
ATOM 1543 C C . GLN A 1 193 ? 28.325 -41.738 -2.165 1.00 38.47 193 GLN A C 1
ATOM 1545 O O . GLN A 1 193 ? 28.204 -41.935 -0.956 1.00 38.47 193 GLN A O 1
ATOM 1550 N N . ALA A 1 194 ? 27.318 -41.880 -3.022 1.00 39.09 194 ALA A N 1
ATOM 1551 C CA . ALA A 1 194 ? 26.058 -42.505 -2.661 1.00 39.09 194 ALA A CA 1
ATOM 1552 C C . ALA A 1 194 ? 26.323 -43.962 -2.255 1.00 39.09 194 ALA A C 1
ATOM 1554 O O . ALA A 1 194 ? 26.958 -44.710 -2.999 1.00 39.09 194 ALA A O 1
ATOM 1555 N N . ALA A 1 195 ? 25.838 -44.360 -1.079 1.00 40.81 195 ALA A N 1
ATOM 1556 C CA . ALA A 1 195 ? 25.815 -45.759 -0.677 1.00 40.81 195 ALA A CA 1
ATOM 1557 C C . ALA A 1 195 ? 25.011 -46.583 -1.708 1.00 40.81 195 ALA A C 1
ATOM 1559 O O . ALA A 1 195 ? 23.965 -46.109 -2.169 1.00 40.81 195 ALA A O 1
ATOM 1560 N N . PRO A 1 196 ? 25.461 -47.792 -2.093 1.00 39.00 196 PRO A N 1
ATOM 1561 C CA . PRO A 1 196 ? 24.744 -48.604 -3.066 1.00 39.00 196 PRO A CA 1
ATOM 1562 C C . PRO A 1 196 ? 23.370 -49.006 -2.519 1.00 39.00 196 PRO A C 1
ATOM 1564 O O . PRO A 1 196 ? 23.237 -49.503 -1.402 1.00 39.00 196 PRO A O 1
ATOM 1567 N N . THR A 1 197 ? 22.334 -48.775 -3.324 1.00 39.25 197 THR A N 1
ATOM 1568 C CA . THR A 1 197 ? 20.970 -49.241 -3.056 1.00 39.25 197 THR A CA 1
ATOM 1569 C C . THR A 1 197 ? 20.932 -50.773 -3.154 1.00 39.25 197 THR A C 1
ATOM 1571 O O . THR A 1 197 ? 21.453 -51.311 -4.133 1.00 39.25 197 THR A O 1
ATOM 1574 N N . PRO A 1 198 ? 20.339 -51.499 -2.187 1.00 37.12 198 PRO A N 1
ATOM 1575 C CA . PRO A 1 198 ? 20.195 -52.947 -2.297 1.00 37.12 198 PRO A CA 1
ATOM 1576 C C . PRO A 1 198 ? 19.251 -53.308 -3.463 1.00 37.12 198 PRO A C 1
ATOM 1578 O O . PRO A 1 198 ? 18.220 -52.651 -3.638 1.00 37.12 198 PRO A O 1
ATOM 1581 N N . PRO A 1 199 ? 19.574 -54.330 -4.275 1.00 34.62 199 PRO A N 1
ATOM 1582 C CA . PRO A 1 199 ? 18.747 -54.722 -5.408 1.00 34.62 199 PRO A CA 1
ATOM 1583 C C . PRO A 1 199 ? 17.535 -55.527 -4.927 1.00 34.62 199 PRO A C 1
ATOM 1585 O O . PRO A 1 199 ? 17.689 -56.584 -4.322 1.00 34.62 199 PRO A O 1
ATOM 1588 N N . GLY A 1 200 ? 16.326 -55.050 -5.230 1.00 39.25 200 GLY A N 1
ATOM 1589 C CA . GLY A 1 200 ? 15.111 -55.854 -5.084 1.00 39.25 200 GLY A CA 1
ATOM 1590 C C . GLY A 1 200 ? 13.880 -55.071 -4.649 1.00 39.25 200 GLY A C 1
ATOM 1591 O O . GLY A 1 200 ? 13.500 -55.122 -3.488 1.00 39.25 200 GLY A O 1
ATOM 1592 N N . ALA A 1 201 ? 13.219 -54.399 -5.589 1.00 34.75 201 ALA A N 1
ATOM 1593 C CA . ALA A 1 201 ? 11.772 -54.191 -5.544 1.00 34.75 201 ALA A CA 1
ATOM 1594 C C . ALA A 1 201 ? 11.301 -53.794 -6.946 1.00 34.75 201 ALA A C 1
ATOM 1596 O O . ALA A 1 201 ? 11.505 -52.672 -7.406 1.00 34.75 201 ALA A O 1
ATOM 1597 N N . SER A 1 202 ? 10.734 -54.777 -7.633 1.00 38.25 202 SER A N 1
ATOM 1598 C CA . SER A 1 202 ? 10.106 -54.690 -8.943 1.00 38.25 202 SER A CA 1
ATOM 1599 C C . SER A 1 202 ? 9.013 -53.623 -9.014 1.00 38.25 202 SER A C 1
ATOM 1601 O O . SER A 1 202 ? 8.242 -53.434 -8.073 1.00 38.25 202 SER A O 1
ATOM 1603 N N . GLU A 1 203 ? 8.912 -53.008 -10.192 1.00 43.88 203 GLU A N 1
ATOM 1604 C CA . GLU A 1 203 ? 7.726 -52.346 -10.736 1.00 43.88 203 GLU A CA 1
ATOM 1605 C C . GLU A 1 203 ? 6.410 -52.986 -10.276 1.00 43.88 203 GLU A C 1
ATOM 1607 O O . GLU A 1 203 ? 6.114 -54.121 -10.641 1.00 43.88 203 GLU A O 1
ATOM 1612 N N . SER A 1 204 ? 5.608 -52.238 -9.512 1.00 39.81 204 SER A N 1
ATOM 1613 C CA . SER A 1 204 ? 4.135 -52.231 -9.549 1.00 39.81 204 SER A CA 1
ATOM 1614 C C . SER A 1 204 ? 3.585 -51.338 -8.437 1.00 39.81 204 SER A C 1
ATOM 1616 O O . SER A 1 204 ? 3.589 -51.718 -7.273 1.00 39.81 204 SER A O 1
ATOM 1618 N N . ASN A 1 205 ? 3.126 -50.136 -8.795 1.00 38.62 205 ASN A N 1
ATOM 1619 C CA . ASN A 1 205 ? 1.912 -49.522 -8.236 1.00 38.62 205 ASN A CA 1
ATOM 1620 C C . ASN A 1 205 ? 1.660 -48.161 -8.899 1.00 38.62 205 ASN A C 1
ATOM 1622 O O . ASN A 1 205 ? 1.957 -47.091 -8.364 1.00 38.62 205 ASN A O 1
ATOM 1626 N N . ARG A 1 206 ? 1.054 -48.210 -10.091 1.00 39.41 206 ARG A N 1
ATOM 1627 C CA . ARG A 1 206 ? 0.066 -47.194 -10.471 1.00 39.41 206 ARG A CA 1
ATOM 1628 C C . ARG A 1 206 ? -1.142 -47.382 -9.544 1.00 39.41 206 ARG A C 1
ATOM 1630 O O . ARG A 1 206 ? -1.497 -48.518 -9.263 1.00 39.41 206 ARG A O 1
ATOM 1637 N N . ILE A 1 207 ? -1.779 -46.271 -9.165 1.00 33.50 207 ILE A N 1
ATOM 1638 C CA . ILE A 1 207 ? -2.977 -46.123 -8.307 1.00 33.50 207 ILE A CA 1
ATOM 1639 C C . ILE A 1 207 ? -2.640 -45.790 -6.838 1.00 33.50 207 ILE A C 1
ATOM 1641 O O . ILE A 1 207 ? -2.301 -46.648 -6.031 1.00 33.50 207 ILE A O 1
ATOM 1645 N N . ARG A 1 208 ? -2.810 -44.510 -6.466 1.00 35.25 208 ARG A N 1
ATOM 1646 C CA . ARG A 1 208 ? -3.024 -44.083 -5.073 1.00 35.25 208 ARG A CA 1
ATOM 1647 C C . ARG A 1 208 ? -4.450 -43.554 -4.941 1.00 35.25 208 ARG A C 1
ATOM 1649 O O . ARG A 1 208 ? -4.794 -42.538 -5.536 1.00 35.25 208 ARG A O 1
ATOM 1656 N N . ILE A 1 209 ? -5.257 -44.258 -4.154 1.00 31.52 209 ILE A N 1
ATOM 1657 C CA . ILE A 1 209 ? -6.596 -43.857 -3.715 1.00 31.52 209 ILE A CA 1
ATOM 1658 C C . ILE A 1 209 ? -6.422 -42.894 -2.532 1.00 31.52 209 ILE A C 1
ATOM 1660 O O . ILE A 1 209 ? -5.870 -43.272 -1.500 1.00 31.52 209 ILE A O 1
ATOM 1664 N N . GLY A 1 210 ? -6.861 -41.642 -2.675 1.00 29.55 210 GLY A N 1
ATOM 1665 C CA . GLY A 1 210 ? -6.876 -40.665 -1.584 1.00 29.55 210 GLY A CA 1
ATOM 1666 C C . GLY A 1 210 ? -8.150 -40.797 -0.752 1.00 29.55 210 GLY A C 1
ATOM 1667 O O . GLY A 1 210 ? -9.199 -40.301 -1.152 1.00 29.55 210 GLY A O 1
ATOM 1668 N N . VAL A 1 211 ? -8.072 -41.461 0.404 1.00 34.97 211 VAL A N 1
ATOM 1669 C CA . VAL A 1 211 ? -9.194 -41.563 1.351 1.00 34.97 211 VAL A CA 1
ATOM 1670 C C . VAL A 1 211 ? -9.287 -40.288 2.193 1.00 34.97 211 VAL A C 1
ATOM 1672 O O . VAL A 1 211 ? -8.382 -39.949 2.954 1.00 34.97 211 VAL A O 1
ATOM 1675 N N . ARG A 1 212 ? -10.427 -39.605 2.072 1.00 34.03 212 ARG A N 1
ATOM 1676 C CA . ARG A 1 212 ? -10.893 -38.508 2.929 1.00 34.03 212 ARG A CA 1
ATOM 1677 C C . ARG A 1 212 ? -11.182 -39.056 4.331 1.00 34.03 212 ARG A C 1
ATOM 1679 O O . ARG A 1 212 ? -12.117 -39.835 4.484 1.00 34.03 212 ARG A O 1
ATOM 1686 N N . ARG A 1 213 ? -10.444 -38.642 5.367 1.00 37.81 213 ARG A N 1
ATOM 1687 C CA . ARG A 1 213 ? -10.902 -38.833 6.756 1.00 37.81 213 ARG A CA 1
ATOM 1688 C C . ARG A 1 213 ? -11.671 -37.597 7.204 1.00 37.81 213 ARG A C 1
ATOM 1690 O O . ARG A 1 213 ? -11.102 -36.520 7.349 1.00 37.81 213 ARG A O 1
ATOM 1697 N N . GLN A 1 214 ? -12.981 -37.771 7.359 1.00 33.50 214 GLN A N 1
ATOM 1698 C CA . GLN A 1 214 ? -13.830 -36.857 8.109 1.00 33.50 214 GLN A CA 1
ATOM 1699 C C . GLN A 1 214 ? -13.597 -37.032 9.616 1.00 33.50 214 GLN A C 1
ATOM 1701 O O . GLN A 1 214 ? -13.232 -38.104 10.093 1.00 33.50 214 GLN A O 1
ATOM 1706 N N . SER A 1 215 ? -13.801 -35.913 10.305 1.00 40.47 215 SER A N 1
ATOM 1707 C CA . SER A 1 215 ? -13.805 -35.669 11.746 1.00 40.47 215 SER A CA 1
ATOM 1708 C C . SER A 1 215 ? -14.601 -36.682 12.574 1.00 40.47 215 SER A C 1
ATOM 1710 O O . SER A 1 215 ? -15.723 -37.009 12.200 1.00 40.47 215 SER A O 1
ATOM 1712 N N . THR A 1 216 ? -14.095 -37.020 13.765 1.00 42.78 216 THR A N 1
ATOM 1713 C CA . THR A 1 216 ? -14.939 -37.260 14.948 1.00 42.78 216 THR A CA 1
ATOM 1714 C C . THR A 1 216 ? -14.243 -36.763 16.217 1.00 42.78 216 THR A C 1
ATOM 1716 O O . THR A 1 216 ? -13.130 -37.176 16.537 1.00 42.78 216 THR A O 1
ATOM 1719 N N . ARG A 1 217 ? -14.941 -35.880 16.935 1.00 35.22 217 ARG A N 1
ATOM 1720 C CA . ARG A 1 217 ? -14.712 -35.426 18.315 1.00 35.22 217 ARG A CA 1
ATOM 1721 C C . ARG A 1 217 ? -15.493 -36.334 19.279 1.00 35.22 217 ARG A C 1
ATOM 1723 O O . ARG A 1 217 ? -16.577 -36.752 18.882 1.00 35.22 217 ARG A O 1
ATOM 1730 N N . ALA A 1 218 ? -14.988 -36.541 20.507 1.00 38.16 218 ALA A N 1
ATOM 1731 C CA . ALA A 1 218 ? -15.694 -36.686 21.813 1.00 38.16 218 ALA A CA 1
ATOM 1732 C C . ALA A 1 218 ? -14.881 -37.573 22.802 1.00 38.16 218 ALA A C 1
ATOM 1734 O O . ALA A 1 218 ? -14.016 -38.310 22.333 1.00 38.16 218 ALA A O 1
ATOM 1735 N N . PRO A 1 219 ? -15.220 -37.648 24.111 1.00 48.06 219 PRO A N 1
ATOM 1736 C CA . PRO A 1 219 ? -15.322 -36.584 25.123 1.00 48.06 219 PRO A CA 1
ATOM 1737 C C . PRO A 1 219 ? -14.502 -36.905 26.415 1.00 48.06 219 PRO A C 1
ATOM 1739 O O . PRO A 1 219 ? -13.703 -37.835 26.434 1.00 48.06 219 PRO A O 1
ATOM 1742 N N . ASP A 1 220 ? -14.714 -36.089 27.457 1.00 42.31 220 ASP A N 1
ATOM 1743 C CA . ASP A 1 220 ? -14.021 -35.926 28.754 1.00 42.31 220 ASP A CA 1
ATOM 1744 C C . ASP A 1 220 ? -13.669 -37.149 29.633 1.00 42.31 220 ASP A C 1
ATOM 1746 O O . ASP A 1 220 ? -14.356 -38.169 29.671 1.00 42.31 220 ASP A O 1
ATOM 1750 N N . GLY A 1 221 ? -12.667 -36.914 30.492 1.00 42.75 221 GLY A N 1
ATOM 1751 C CA . GLY A 1 221 ? -12.414 -37.557 31.791 1.00 42.75 221 GLY A CA 1
ATOM 1752 C C . GLY A 1 221 ? -11.002 -37.180 32.271 1.00 42.75 221 GLY A C 1
ATOM 1753 O O . GLY A 1 221 ? -10.067 -37.291 31.489 1.00 42.75 221 GLY A O 1
ATOM 1754 N N . ARG A 1 222 ? -10.728 -36.724 33.493 1.00 37.41 222 ARG A N 1
ATOM 1755 C CA . ARG A 1 222 ? -11.454 -36.679 34.761 1.00 37.41 222 ARG A CA 1
ATOM 1756 C C . ARG A 1 222 ? -10.760 -35.629 35.644 1.00 37.41 222 ARG A C 1
ATOM 1758 O O . ARG A 1 222 ? -9.549 -35.410 35.412 1.00 37.41 222 ARG A O 1
#

pLDDT: mean 70.69, std 21.87, range [27.03, 97.69]

Foldseek 3Di:
DDPPPPPPDQPQDPFFQLDADDPVCPLLPLCCLVLVLCLVVVNDDPLSNSSQGLGDDSDFDDDCVVCVPSSDGCCVPPVCVVVVVVVVVVVVCCCCPVVVPPHDDPQAAPPPPDDPADDDAFQLVVCVVCVVPDDCVRHPGDSHPPGHDSVVSVVSNVQCVCVVPDDPPDDDDRDDPDPPDPPPPDDPDPDDDDDDDDDDDDDDDDDDDDDDDDDDDDDDDD